Protein AF-0000000079820672 (afdb_homodimer)

Nearest PDB structures (foldseek):
  6m37-assembly1_C-2  TM=8.814E-01  e=3.561E-09  Bacillus subtilis subsp. subtilis str. 168
  6m36-assembly2_M  TM=9.111E-01  e=4.130E-08  Bacillus subtilis subsp. subtilis str. 168
  6m36-assembly1_G  TM=9.117E-01  e=4.654E-08  Bacillus subtilis subsp. subtilis str. 168
  8jzt-assembly1_B  TM=8.027E-01  e=9.536E-08  Mycobacterium tuberculosis H37Rv
  2pnr-assembly2_F  TM=5.597E-01  e=4.100E-02  Homo sapiens

pLDDT: mean 83.07, std 16.88, range [46.09, 98.62]

Secondary structure (DSSP, 8-state):
--EEEEEEEEESSHHHHHHHHHHHHHHHHHHTB-HHHHHHHHHHHHHHHHHHHTT--SS-EEEEEEEEETTEEEEEEEETT----SHHHHHT-TTSHHHHHHHHHHHH-SEEEEEE-TTS-EEEEEEEE-PBPTT-STT---/--EEEEEEEEESSHHHHHHHHHHHHHHHHHHTB-HHHHHHHHHHHHHHHHHHHTT--SS-EEEEEEEEETTEEEEEEEETT----SHHHHHT-TTSHHHHHHHHHHHH-SEEEEEE-TTS-EEEEEEEE-PBPTT-STT---

Organism: NCBI:txid1608957

Foldseek 3Di:
DDKDKDKDWDWLDPVRLVVVLVVQLVVCVQQFWDPLLNVLVSLLSSLVSVLCSVQPPDGGIKMWMWIDAQQKIKIKTKDQAAASPPLVVVLVVCPDSSVVSQVSLVVSAPDWDWDADPNRMIMIMGMHGTDGHPVGCSVPDD/DDKDKDKDKDWLDPVRLVVVLVVQLVVCVQQFWDPLLNVLVSLLSSLVSVLCSVQPPDRGIKMWMWIDAQQKIKIKIKDQAAASPCLVVVLVVCPDSSVVSQVSQVVSAPDWDWDADPNRMIMIMGMHGTDGHPVGCSVPDD

Structure (mmCIF, N/CA/C/O backbone):
data_AF-0000000079820672-model_v1
#
loop_
_entity.id
_entity.type
_entity.pdbx_description
1 polymer 'Histidine kinase/HSP90-like ATPase domain-containing protein'
#
loop_
_atom_site.group_PDB
_atom_site.id
_atom_site.type_symbol
_atom_site.label_atom_id
_atom_site.label_alt_id
_atom_site.label_comp_id
_atom_site.label_asym_id
_atom_site.label_entity_id
_atom_site.label_seq_id
_atom_site.pdbx_PDB_ins_code
_atom_site.Cartn_x
_atom_site.Cartn_y
_atom_site.Cartn_z
_atom_site.occupancy
_atom_site.B_iso_or_equiv
_atom_site.auth_seq_id
_atom_site.auth_comp_id
_atom_site.auth_asym_id
_atom_site.auth_atom_id
_atom_site.pdbx_PDB_model_num
ATOM 1 N N . MET A 1 1 ? -13.43 -11.656 0.642 1 78 1 MET A N 1
ATOM 2 C CA . MET A 1 1 ? -13.352 -10.203 0.578 1 78 1 MET A CA 1
ATOM 3 C C . MET A 1 1 ? -11.914 -9.727 0.702 1 78 1 MET A C 1
ATOM 5 O O . MET A 1 1 ? -11.086 -10.383 1.338 1 78 1 MET A O 1
ATOM 9 N N . ILE A 1 2 ? -11.562 -8.578 0.031 1 88.44 2 ILE A N 1
ATOM 10 C CA . ILE A 1 2 ? -10.188 -8.094 0.09 1 88.44 2 ILE A CA 1
ATOM 11 C C . ILE A 1 2 ? -9.938 -7.426 1.438 1 88.44 2 ILE A C 1
ATOM 13 O O . ILE A 1 2 ? -10.859 -6.902 2.062 1 88.44 2 ILE A O 1
ATOM 17 N N . ASP A 1 3 ? -8.797 -7.469 1.898 1 94.81 3 ASP A N 1
ATOM 18 C CA . ASP A 1 3 ? -8.289 -6.785 3.084 1 94.81 3 ASP A CA 1
ATOM 19 C C . ASP A 1 3 ? -6.91 -6.188 2.826 1 94.81 3 ASP A C 1
ATOM 21 O O . ASP A 1 3 ? -5.953 -6.914 2.557 1 94.81 3 ASP A O 1
ATOM 25 N N . ILE A 1 4 ? -6.848 -4.871 2.883 1 97.25 4 ILE A N 1
ATOM 26 C CA . ILE A 1 4 ? -5.617 -4.16 2.562 1 97.25 4 ILE A CA 1
ATOM 27 C C . ILE A 1 4 ? -5.188 -3.307 3.756 1 97.25 4 ILE A C 1
ATOM 29 O O . ILE A 1 4 ? -5.996 -2.564 4.316 1 97.25 4 ILE A O 1
ATOM 33 N N . ALA A 1 5 ? -4.008 -3.465 4.16 1 98.62 5 ALA A N 1
ATOM 34 C CA . ALA A 1 5 ? -3.389 -2.613 5.176 1 98.62 5 ALA A CA 1
ATOM 35 C C . ALA A 1 5 ? -2.119 -1.959 4.641 1 98.62 5 ALA A C 1
ATOM 37 O O . ALA A 1 5 ? -1.21 -2.646 4.168 1 98.62 5 ALA A O 1
ATOM 38 N N . LEU A 1 6 ? -2.068 -0.679 4.668 1 98.44 6 LEU A N 1
ATOM 39 C CA . LEU A 1 6 ? -0.89 0.105 4.316 1 98.44 6 LEU A CA 1
ATOM 40 C C . LEU A 1 6 ? -0.438 0.966 5.488 1 98.44 6 LEU A C 1
ATOM 42 O O . LEU A 1 6 ? -1.183 1.832 5.953 1 98.44 6 LEU A O 1
ATOM 46 N N . ASP A 1 7 ? 0.689 0.702 6.031 1 98.12 7 ASP A N 1
ATOM 47 C CA . ASP A 1 7 ? 1.31 1.49 7.094 1 98.12 7 ASP A CA 1
ATOM 48 C C . ASP A 1 7 ? 2.566 2.195 6.59 1 98.12 7 ASP A C 1
ATOM 50 O O . ASP A 1 7 ? 3.486 1.548 6.082 1 98.12 7 ASP A O 1
ATOM 54 N N . VAL A 1 8 ? 2.617 3.502 6.812 1 96.25 8 VAL A N 1
ATOM 55 C CA . VAL A 1 8 ? 3.736 4.273 6.281 1 96.25 8 VAL A CA 1
ATOM 56 C C . VAL A 1 8 ? 4.277 5.211 7.355 1 96.25 8 VAL A C 1
ATOM 58 O O . VAL A 1 8 ? 3.512 5.898 8.031 1 96.25 8 VAL A O 1
ATOM 61 N N . GLN A 1 9 ? 5.516 5.168 7.539 1 93.19 9 GLN A N 1
ATOM 62 C CA . GLN A 1 9 ? 6.242 6.199 8.273 1 93.19 9 GLN A CA 1
ATOM 63 C C . GLN A 1 9 ? 6.973 7.141 7.32 1 93.19 9 GLN A C 1
ATOM 65 O O . GLN A 1 9 ? 7.766 6.699 6.488 1 93.19 9 GLN A O 1
ATOM 70 N N . LEU A 1 10 ? 6.68 8.383 7.398 1 88.88 10 LEU A N 1
ATOM 71 C CA . LEU A 1 10 ? 7.18 9.344 6.43 1 88.88 10 LEU A CA 1
ATOM 72 C C . LEU A 1 10 ? 7.801 10.547 7.129 1 88.88 10 LEU A C 1
ATOM 74 O O . LEU A 1 10 ? 7.418 10.883 8.25 1 88.88 10 LEU A O 1
ATOM 78 N N . PRO A 1 11 ? 8.773 11.156 6.41 1 86.06 11 PRO A N 1
ATOM 79 C CA . PRO A 1 11 ? 9.258 12.422 6.953 1 86.06 11 PRO A CA 1
ATOM 80 C C . PRO A 1 11 ? 8.188 13.516 6.949 1 86.06 11 PRO A C 1
ATOM 82 O O . PRO A 1 11 ? 7.324 13.531 6.07 1 86.06 11 PRO A O 1
ATOM 85 N N . ARG A 1 12 ? 8.273 14.352 7.934 1 85.62 12 ARG A N 1
ATOM 86 C CA . ARG A 1 12 ? 7.34 15.469 8.031 1 85.62 12 ARG A CA 1
ATOM 87 C C . ARG A 1 12 ? 7.652 16.531 6.988 1 85.62 12 ARG A C 1
ATOM 89 O O . ARG A 1 12 ? 8.102 17.625 7.328 1 85.62 12 ARG A O 1
ATOM 96 N N . GLN A 1 13 ? 7.402 16.281 5.766 1 84.94 13 GLN A N 1
ATOM 97 C CA . GLN A 1 13 ? 7.621 17.156 4.617 1 84.94 13 GLN A CA 1
ATOM 98 C C . GLN A 1 13 ? 6.43 17.109 3.662 1 84.94 13 GLN A C 1
ATOM 100 O O . GLN A 1 13 ? 5.832 16.047 3.453 1 84.94 13 GLN A O 1
ATOM 105 N N . LEU A 1 14 ? 6.109 18.203 3.129 1 87.19 14 LEU A N 1
ATOM 106 C CA . LEU A 1 14 ? 4.992 18.312 2.201 1 87.19 14 LEU A CA 1
ATOM 107 C C . LEU A 1 14 ? 5.164 17.359 1.022 1 87.19 14 LEU A C 1
ATOM 109 O O . LEU A 1 14 ? 4.188 16.781 0.539 1 87.19 14 LEU A O 1
ATOM 113 N N . ARG A 1 15 ? 6.375 17.203 0.587 1 89.44 15 ARG A N 1
ATOM 114 C CA . ARG A 1 15 ? 6.605 16.328 -0.549 1 89.44 15 ARG A CA 1
ATOM 115 C C . ARG A 1 15 ? 6.23 14.883 -0.207 1 89.44 15 ARG A C 1
ATOM 117 O O . ARG A 1 15 ? 5.754 14.141 -1.066 1 89.44 15 ARG A O 1
ATOM 124 N N . ALA A 1 16 ? 6.527 14.453 1.019 1 91.88 16 ALA A N 1
ATOM 125 C CA . ALA A 1 16 ? 6.18 13.102 1.448 1 91.88 16 ALA A CA 1
ATOM 126 C C . ALA A 1 16 ? 4.664 12.898 1.449 1 91.88 16 ALA A C 1
ATOM 128 O O . ALA A 1 16 ? 4.176 11.828 1.088 1 91.88 16 ALA A O 1
ATOM 129 N N . VAL A 1 17 ? 3.938 13.914 1.828 1 93 17 VAL A N 1
ATOM 130 C CA . VAL A 1 17 ? 2.479 13.852 1.827 1 93 17 VAL A CA 1
ATOM 131 C C . VAL A 1 17 ? 1.97 13.695 0.396 1 93 17 VAL A C 1
ATOM 133 O O . VAL A 1 17 ? 1.027 12.945 0.143 1 93 17 VAL A O 1
ATOM 136 N N . GLY A 1 18 ? 2.574 14.438 -0.54 1 95.56 18 GLY A N 1
ATOM 137 C CA . GLY A 1 18 ? 2.227 14.289 -1.944 1 95.56 18 GLY A CA 1
ATOM 138 C C . GLY A 1 18 ? 2.391 12.867 -2.453 1 95.56 18 GLY A C 1
ATOM 139 O O . GLY A 1 18 ? 1.511 12.344 -3.139 1 95.56 18 GLY A O 1
ATOM 140 N N . HIS A 1 19 ? 3.482 12.281 -2.113 1 95.81 19 HIS A N 1
ATOM 141 C CA . HIS A 1 19 ? 3.746 10.898 -2.5 1 95.81 19 HIS A CA 1
ATOM 142 C C . HIS A 1 19 ? 2.736 9.945 -1.862 1 95.81 19 HIS A C 1
ATOM 144 O O . HIS A 1 19 ? 2.27 9.008 -2.51 1 95.81 19 HIS A O 1
ATOM 150 N N . LEU A 1 20 ? 2.396 10.18 -0.617 1 96.44 20 LEU A N 1
ATOM 151 C CA . LEU A 1 20 ? 1.419 9.352 0.08 1 96.44 20 LEU A CA 1
ATOM 152 C C . LEU A 1 20 ? 0.054 9.438 -0.595 1 96.44 20 LEU A C 1
ATOM 154 O O . LEU A 1 20 ? -0.616 8.422 -0.786 1 96.44 20 LEU A O 1
ATOM 158 N N . ARG A 1 21 ? -0.354 10.656 -0.941 1 97.56 21 ARG A N 1
ATOM 159 C CA . ARG A 1 21 ? -1.64 10.859 -1.603 1 97.56 21 ARG A CA 1
ATOM 160 C C . ARG A 1 21 ? -1.723 10.055 -2.896 1 97.56 21 ARG A C 1
ATOM 162 O O . ARG A 1 21 ? -2.736 9.406 -3.17 1 97.56 21 ARG A O 1
ATOM 169 N N . ARG A 1 22 ? -0.673 10.086 -3.688 1 98.06 22 ARG A N 1
ATOM 170 C CA . ARG A 1 22 ? -0.644 9.352 -4.949 1 98.06 22 ARG A CA 1
ATOM 171 C C . ARG A 1 22 ? -0.672 7.848 -4.707 1 98.06 22 ARG A C 1
ATOM 173 O O . ARG A 1 22 ? -1.301 7.102 -5.465 1 98.06 22 ARG A O 1
ATOM 180 N N . THR A 1 23 ? -0.029 7.43 -3.664 1 97.69 23 THR A N 1
ATOM 181 C CA . THR A 1 23 ? -0.015 6.02 -3.303 1 97.69 23 THR A CA 1
ATOM 182 C C . THR A 1 23 ? -1.411 5.547 -2.906 1 97.69 23 THR A C 1
ATOM 184 O O . THR A 1 23 ? -1.881 4.512 -3.383 1 97.69 23 THR A O 1
ATOM 187 N N . VAL A 1 24 ? -2.113 6.312 -2.068 1 98.19 24 VAL A N 1
ATOM 188 C CA . VAL A 1 24 ? -3.459 5.969 -1.621 1 98.19 24 VAL A CA 1
ATOM 189 C C . VAL A 1 24 ? -4.414 5.961 -2.812 1 98.19 24 VAL A C 1
ATOM 191 O O . VAL A 1 24 ? -5.246 5.059 -2.943 1 98.19 24 VAL A O 1
ATOM 194 N N . ARG A 1 25 ? -4.273 6.949 -3.682 1 98.56 25 ARG A N 1
ATOM 195 C CA . ARG A 1 25 ? -5.098 7 -4.887 1 98.56 25 ARG A CA 1
ATOM 196 C C . ARG A 1 25 ? -4.926 5.73 -5.715 1 98.56 25 ARG A C 1
ATOM 198 O O . ARG A 1 25 ? -5.91 5.074 -6.059 1 98.56 25 ARG A O 1
ATOM 205 N N . SER A 1 26 ? -3.693 5.449 -6.039 1 98.12 26 SER A N 1
ATOM 206 C CA . SER A 1 26 ? -3.416 4.285 -6.875 1 98.12 26 SER A CA 1
ATOM 207 C C . SER A 1 26 ? -3.943 3.006 -6.23 1 98.12 26 SER A C 1
ATOM 209 O O . SER A 1 26 ? -4.555 2.174 -6.906 1 98.12 26 SER A O 1
ATOM 211 N N . LEU A 1 27 ? -3.686 2.832 -4.969 1 97.69 27 LEU A N 1
ATOM 212 C CA . LEU A 1 27 ? -4.148 1.66 -4.23 1 97.69 27 LEU A CA 1
ATOM 213 C C . LEU A 1 27 ? -5.66 1.515 -4.332 1 97.69 27 LEU A C 1
ATOM 215 O O . LEU A 1 27 ? -6.164 0.448 -4.695 1 97.69 27 LEU A O 1
ATOM 219 N N . CYS A 1 28 ? -6.379 2.578 -4.059 1 98.12 28 CYS A N 1
ATOM 220 C CA . CYS A 1 28 ? -7.836 2.549 -4.082 1 98.12 28 CYS A CA 1
ATOM 221 C C . CYS A 1 28 ? -8.352 2.258 -5.488 1 98.12 28 CYS A C 1
ATOM 223 O O . CYS A 1 28 ? -9.281 1.461 -5.66 1 98.12 28 CYS A O 1
ATOM 225 N N . VAL A 1 29 ? -7.758 2.902 -6.457 1 97.88 29 VAL A N 1
ATOM 226 C CA . VAL A 1 29 ? -8.164 2.697 -7.844 1 97.88 29 VAL A CA 1
ATOM 227 C C . VAL A 1 29 ? -7.973 1.231 -8.227 1 97.88 29 VAL A C 1
ATOM 229 O O . VAL A 1 29 ? -8.867 0.613 -8.805 1 97.88 29 VAL A O 1
ATOM 232 N N . GLU A 1 30 ? -6.836 0.675 -7.914 1 96.62 30 GLU A N 1
ATOM 233 C CA . GLU A 1 30 ? -6.523 -0.702 -8.281 1 96.62 30 GLU A CA 1
ATOM 234 C C . GLU A 1 30 ? -7.48 -1.685 -7.617 1 96.62 30 GLU A C 1
ATOM 236 O O . GLU A 1 30 ? -7.781 -2.74 -8.172 1 96.62 30 GLU A O 1
ATOM 241 N N . MET A 1 31 ? -8.023 -1.348 -6.453 1 96.06 31 MET A N 1
ATOM 242 C CA . MET A 1 31 ? -8.93 -2.246 -5.746 1 96.06 31 MET A CA 1
ATOM 243 C C . MET A 1 31 ? -10.359 -2.068 -6.242 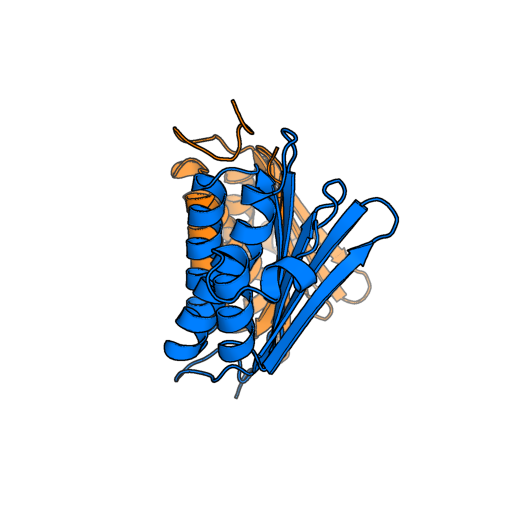1 96.06 31 MET A C 1
ATOM 245 O O . MET A 1 31 ? -11.258 -2.828 -5.859 1 96.06 31 MET A O 1
ATOM 249 N N . GLY A 1 32 ? -10.547 -0.995 -7.02 1 96.19 32 GLY A N 1
ATOM 250 C CA . GLY A 1 32 ? -11.844 -0.793 -7.633 1 96.19 32 GLY A CA 1
ATOM 251 C C . GLY A 1 32 ? -12.766 0.088 -6.809 1 96.19 32 GLY A C 1
ATOM 252 O O . GLY A 1 32 ? -13.984 -0.097 -6.816 1 96.19 32 GLY A O 1
ATOM 253 N N . VAL A 1 33 ? -12.289 0.958 -5.996 1 97.69 33 VAL A N 1
ATOM 254 C CA . VAL A 1 33 ? -13.078 1.953 -5.277 1 97.69 33 VAL A CA 1
ATOM 255 C C . VAL A 1 33 ? -13.625 2.986 -6.258 1 97.69 33 VAL A C 1
ATOM 257 O O . VAL A 1 33 ? -12.914 3.414 -7.176 1 97.69 33 VAL A O 1
ATOM 260 N N . ALA A 1 34 ? -14.82 3.438 -6.09 1 98.06 34 ALA A N 1
ATOM 261 C CA . ALA A 1 34 ? -15.453 4.406 -6.98 1 98.06 34 ALA A CA 1
ATOM 262 C C . ALA A 1 34 ? -14.711 5.734 -6.973 1 98.06 34 ALA A C 1
ATOM 264 O O . ALA A 1 34 ? -14.227 6.176 -5.926 1 98.06 34 ALA A O 1
ATOM 265 N N . PRO A 1 35 ? -14.648 6.438 -8.086 1 98 35 PRO A N 1
ATOM 266 C CA . PRO A 1 35 ? -13.82 7.637 -8.25 1 98 35 PRO A CA 1
ATOM 267 C C . PRO A 1 35 ? -14.125 8.711 -7.207 1 98 35 PRO A C 1
ATOM 269 O O . PRO A 1 35 ? -13.211 9.32 -6.656 1 98 35 PRO A O 1
ATOM 272 N N . ASP A 1 36 ? -15.398 8.906 -6.906 1 97.81 36 ASP A N 1
ATOM 273 C CA . ASP A 1 36 ? -15.766 9.922 -5.926 1 97.81 36 ASP A CA 1
ATOM 274 C C . ASP A 1 36 ? -15.211 9.594 -4.547 1 97.81 36 ASP A C 1
ATOM 276 O O . ASP A 1 36 ? -14.773 10.484 -3.816 1 97.81 36 ASP A O 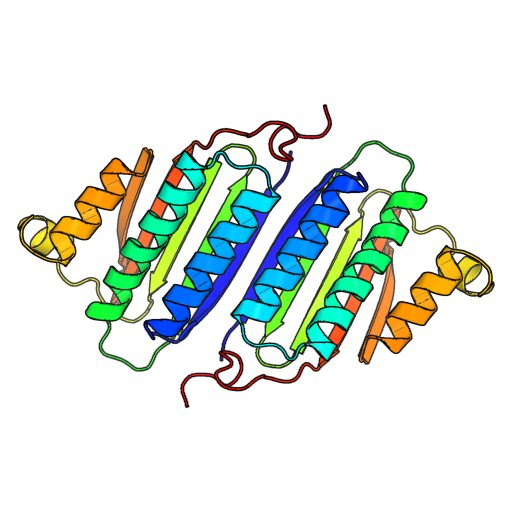1
ATOM 280 N N . ASP A 1 37 ? -15.258 8.336 -4.25 1 98.31 37 ASP A N 1
ATOM 281 C CA . ASP A 1 37 ? -14.734 7.898 -2.961 1 98.31 37 ASP A CA 1
ATOM 282 C C . ASP A 1 37 ? -13.211 7.988 -2.928 1 98.31 37 ASP A C 1
ATOM 284 O O . ASP A 1 37 ? -12.625 8.32 -1.896 1 98.31 37 ASP A O 1
ATOM 288 N N . VAL A 1 38 ? -12.578 7.711 -4.062 1 98.38 38 VAL A N 1
ATOM 289 C CA . VAL A 1 38 ? -11.125 7.859 -4.152 1 98.38 38 VAL A CA 1
ATOM 290 C C . VAL A 1 38 ? -10.742 9.305 -3.867 1 98.38 38 VAL A C 1
ATOM 292 O O . VAL A 1 38 ? -9.859 9.57 -3.043 1 98.38 38 VAL A O 1
ATOM 295 N N . ASP A 1 39 ? -11.406 10.195 -4.484 1 98.12 39 ASP A N 1
ATOM 296 C CA . ASP A 1 39 ? -11.117 11.609 -4.305 1 98.12 39 ASP A CA 1
ATOM 297 C C . ASP A 1 39 ? -11.305 12.031 -2.848 1 98.12 39 ASP A C 1
ATOM 299 O O . ASP A 1 39 ? -10.477 12.766 -2.299 1 98.12 39 ASP A O 1
ATOM 303 N N . ALA A 1 40 ? -12.375 11.539 -2.273 1 97.75 40 ALA A N 1
ATOM 304 C CA . ALA A 1 40 ? -12.664 11.867 -0.881 1 97.75 40 ALA A CA 1
ATOM 305 C C . ALA A 1 40 ? -11.578 11.336 0.049 1 97.75 40 ALA A C 1
ATOM 307 O O . ALA A 1 40 ? -11.125 12.039 0.954 1 97.75 40 ALA A O 1
ATOM 308 N N . LEU A 1 41 ? -11.164 10.141 -0.169 1 97.81 41 LEU A N 1
ATOM 309 C CA . LEU A 1 41 ? -10.148 9.516 0.675 1 97.81 41 LEU A CA 1
ATOM 310 C C . LEU A 1 41 ? -8.812 10.227 0.54 1 97.81 41 LEU A C 1
ATOM 312 O O . LEU A 1 41 ? -8.117 10.438 1.534 1 97.81 41 LEU A O 1
ATOM 316 N N . VAL A 1 42 ? -8.445 10.531 -0.676 1 98 42 VAL A N 1
ATOM 317 C CA . VAL A 1 42 ? -7.18 11.219 -0.932 1 98 42 VAL A CA 1
ATOM 318 C C . VAL A 1 42 ? -7.191 12.586 -0.263 1 98 42 VAL A C 1
ATOM 320 O O . VAL A 1 42 ? -6.219 12.977 0.387 1 98 42 VAL A O 1
ATOM 323 N N . LEU A 1 43 ? -8.281 13.328 -0.397 1 96.44 43 LEU A N 1
ATOM 324 C CA . LEU A 1 43 ? -8.391 14.641 0.234 1 96.44 43 LEU A CA 1
ATOM 325 C C . LEU A 1 43 ? -8.352 14.516 1.754 1 96.44 43 LEU A C 1
ATOM 327 O O . LEU A 1 43 ? -7.68 15.297 2.426 1 96.44 43 LEU A O 1
ATOM 331 N N . ALA A 1 44 ? -9.102 13.57 2.289 1 95 44 ALA A N 1
ATOM 332 C CA . ALA A 1 44 ? -9.102 13.344 3.732 1 95 44 ALA A CA 1
ATOM 333 C C . ALA A 1 44 ? -7.688 13.047 4.238 1 95 44 ALA A C 1
ATOM 335 O O . ALA A 1 44 ? -7.285 13.547 5.289 1 95 44 ALA A O 1
ATOM 336 N N . THR A 1 45 ? -6.961 12.25 3.494 1 94.56 45 THR A N 1
ATOM 337 C CA . THR A 1 45 ? -5.578 11.938 3.84 1 94.56 45 THR A CA 1
ATOM 338 C C . THR A 1 45 ? -4.73 13.203 3.879 1 94.56 45 THR A C 1
ATOM 340 O O . THR A 1 45 ? -3.98 13.43 4.832 1 94.56 45 THR A O 1
ATOM 343 N N . SER A 1 46 ? -4.875 13.977 2.902 1 93.44 46 SER A N 1
ATOM 344 C CA . SER A 1 46 ? -4.125 15.227 2.807 1 93.44 46 SER A CA 1
ATOM 345 C C . SER A 1 46 ? -4.426 16.141 3.988 1 93.44 46 SER A C 1
ATOM 347 O O . SER A 1 46 ? -3.512 16.703 4.594 1 93.44 46 SER A O 1
ATOM 349 N N . GLU A 1 47 ? -5.641 16.312 4.254 1 89.75 47 GLU A N 1
ATOM 350 C CA . GLU A 1 47 ? -6.062 17.203 5.332 1 89.75 47 GLU A CA 1
ATOM 351 C C . GLU A 1 47 ? -5.551 16.703 6.684 1 89.75 47 GLU A C 1
ATOM 353 O O . GLU A 1 47 ? -5.094 17.5 7.508 1 89.75 47 GLU A O 1
ATOM 358 N N . ALA A 1 48 ? -5.656 15.43 6.914 1 88.56 48 ALA A N 1
ATOM 359 C CA . ALA A 1 48 ? -5.188 14.844 8.164 1 88.56 48 ALA A CA 1
ATOM 360 C C . ALA A 1 48 ? -3.684 15.039 8.336 1 88.56 48 ALA A C 1
ATOM 362 O O . ALA A 1 48 ? -3.215 15.383 9.43 1 88.56 48 ALA A O 1
ATOM 363 N N . CYS A 1 49 ? -2.932 14.797 7.23 1 88.44 49 CYS A N 1
ATOM 364 C CA . CYS A 1 49 ? -1.483 14.969 7.273 1 88.44 49 CYS A CA 1
ATOM 365 C C . CYS A 1 49 ? -1.109 16.422 7.496 1 88.44 49 CYS A C 1
ATOM 367 O O . CYS A 1 49 ? -0.19 16.734 8.258 1 88.44 49 CYS A O 1
ATOM 369 N N . ASN A 1 50 ? -1.74 17.312 6.801 1 83.31 50 ASN A N 1
ATOM 370 C CA . ASN A 1 50 ? -1.457 18.734 6.938 1 83.31 50 ASN A CA 1
ATOM 371 C C . ASN A 1 50 ? -1.641 19.203 8.375 1 83.31 50 ASN A C 1
ATOM 373 O O . ASN A 1 50 ? -0.895 20.062 8.859 1 83.31 50 ASN A O 1
ATOM 377 N N . ASN A 1 51 ? -2.605 18.734 8.984 1 76.12 51 ASN A N 1
ATOM 378 C CA . ASN A 1 51 ? -2.848 19.094 10.375 1 76.12 51 ASN A CA 1
ATOM 379 C C . ASN A 1 51 ? -1.664 18.719 11.266 1 76.12 51 ASN A C 1
ATOM 381 O O . ASN A 1 51 ? -1.382 19.406 12.25 1 76.12 51 ASN A O 1
ATOM 385 N N . ILE A 1 52 ? -1.052 17.719 10.961 1 74.06 52 ILE A N 1
ATOM 386 C CA . ILE A 1 52 ? 0.067 17.234 11.766 1 74.06 52 ILE A CA 1
ATOM 387 C C . ILE A 1 52 ? 1.338 17.984 11.391 1 74.06 52 ILE A C 1
ATOM 389 O O . ILE A 1 52 ? 2.172 18.281 12.25 1 74.06 52 ILE A O 1
ATOM 393 N N . ILE A 1 53 ? 1.514 18.234 10.086 1 75 53 ILE A N 1
ATOM 394 C CA . ILE A 1 53 ? 2.734 18.875 9.602 1 75 53 ILE A CA 1
ATOM 395 C C . ILE A 1 53 ? 2.783 20.328 10.062 1 75 53 ILE A C 1
ATOM 397 O O . ILE A 1 53 ? 3.848 20.828 10.422 1 75 53 ILE A O 1
ATOM 401 N N . LEU A 1 54 ? 1.762 21.156 9.922 1 68.69 54 LEU A N 1
ATOM 402 C CA . LEU A 1 54 ? 1.736 22.578 10.258 1 68.69 54 LEU A CA 1
ATOM 403 C C . LEU A 1 54 ? 1.951 22.781 11.758 1 68.69 54 LEU A C 1
ATOM 405 O O . LEU A 1 54 ? 2.424 23.844 12.18 1 68.69 54 LEU A O 1
ATOM 409 N N . HIS A 1 55 ? 1.665 21.938 12.469 1 61.28 55 HIS A N 1
ATOM 410 C CA . HIS A 1 55 ? 1.7 22.172 13.906 1 61.28 55 HIS A CA 1
ATOM 411 C C . HIS A 1 55 ? 2.887 21.469 14.555 1 61.28 55 HIS A C 1
ATOM 413 O O . HIS A 1 55 ? 3.135 21.625 15.75 1 61.28 55 HIS A O 1
ATOM 419 N N . ALA A 1 56 ? 3.414 20.609 13.727 1 54.59 56 ALA A N 1
ATOM 420 C CA . ALA A 1 56 ? 4.422 19.797 14.398 1 54.59 56 ALA A CA 1
ATOM 421 C C . ALA A 1 56 ? 5.801 20.438 14.305 1 54.59 56 ALA A C 1
ATOM 423 O O . ALA A 1 56 ? 6.156 21.016 13.273 1 54.59 56 ALA A O 1
ATOM 424 N N . ASP A 1 57 ? 6.27 21.172 15.242 1 51.91 57 ASP A N 1
ATOM 425 C CA . ASP A 1 57 ? 7.574 21.828 15.336 1 51.91 57 ASP A CA 1
ATOM 426 C C . ASP A 1 57 ? 8.688 20.875 14.898 1 51.91 57 ASP A C 1
ATOM 428 O O . ASP A 1 57 ? 9.742 21.312 14.438 1 51.91 57 ASP A O 1
ATOM 432 N N . LEU A 1 58 ? 8.953 19.797 15.586 1 49.53 58 LEU A N 1
ATOM 433 C CA . LEU A 1 58 ? 10.219 19.062 15.641 1 49.53 58 LEU A CA 1
ATOM 434 C C . LEU A 1 58 ? 10.305 18.062 14.492 1 49.53 58 LEU A C 1
ATOM 436 O O . LEU A 1 58 ? 9.281 17.641 13.953 1 49.53 58 LEU A O 1
ATOM 440 N N . ASP A 1 59 ? 11.484 17.891 13.844 1 53.84 59 ASP A N 1
ATOM 441 C CA . ASP A 1 59 ? 12.211 17.172 12.797 1 53.84 59 ASP A CA 1
ATOM 442 C C . ASP A 1 59 ? 11.672 15.758 12.625 1 53.84 59 ASP A C 1
ATOM 444 O O . ASP A 1 59 ? 12.227 14.961 11.867 1 53.84 59 ASP A O 1
ATOM 448 N N . ASP A 1 60 ? 10.547 15.141 13.07 1 75.19 60 ASP A N 1
ATOM 449 C CA . ASP A 1 60 ? 10.523 13.688 13.18 1 75.19 60 ASP A CA 1
ATOM 450 C C . ASP A 1 60 ? 9.523 13.07 12.203 1 75.19 60 ASP A C 1
ATOM 452 O O . ASP A 1 60 ? 8.945 13.773 11.375 1 75.19 60 ASP A O 1
ATOM 456 N N . THR A 1 61 ? 9.367 11.875 11.914 1 83.44 61 THR A N 1
ATOM 457 C CA . THR A 1 61 ? 8.492 11.055 11.086 1 83.44 61 THR A CA 1
ATOM 458 C C . THR A 1 61 ? 7.09 10.977 11.68 1 83.44 61 THR A C 1
ATOM 460 O O . THR A 1 61 ? 6.883 11.336 12.844 1 83.44 61 THR A O 1
ATOM 463 N N . PHE A 1 62 ? 6.18 10.906 10.922 1 86.88 62 PHE A N 1
ATOM 464 C CA . PHE A 1 62 ? 4.832 10.562 11.352 1 86.88 62 PHE A CA 1
ATOM 465 C C . PHE A 1 62 ? 4.34 9.305 10.641 1 86.88 62 PHE A C 1
ATOM 467 O O . PHE A 1 62 ? 4.965 8.844 9.688 1 86.88 62 PHE A O 1
ATOM 474 N N . GLU A 1 63 ? 3.273 8.789 11.219 1 93.06 63 GLU A N 1
ATOM 475 C CA . GLU A 1 63 ? 2.783 7.512 10.695 1 93.06 63 GLU A CA 1
ATOM 476 C C . GLU A 1 63 ? 1.376 7.656 10.125 1 93.06 63 GLU A C 1
ATOM 478 O O . GLU A 1 63 ? 0.528 8.336 10.711 1 93.06 63 GLU A O 1
ATOM 483 N N . VAL A 1 64 ? 1.143 7.059 9.008 1 95.19 64 VAL A N 1
ATOM 484 C CA . VAL A 1 64 ? -0.184 6.961 8.406 1 95.19 64 VAL A CA 1
ATOM 485 C C . VAL A 1 64 ? -0.557 5.492 8.227 1 95.19 64 VAL A C 1
ATOM 487 O O . VAL A 1 64 ? 0.237 4.703 7.703 1 95.19 64 VAL A O 1
ATOM 490 N N . ARG A 1 65 ? -1.725 5.133 8.672 1 97.88 65 ARG A N 1
ATOM 491 C CA . ARG A 1 65 ? -2.283 3.799 8.492 1 97.88 65 ARG A CA 1
ATOM 492 C C . ARG A 1 65 ? -3.549 3.848 7.641 1 97.88 65 ARG A C 1
ATOM 494 O O . ARG A 1 65 ? -4.473 4.609 7.934 1 97.88 65 ARG A O 1
ATOM 501 N N . PHE A 1 66 ? -3.512 3.115 6.617 1 98.31 66 PHE A N 1
ATOM 502 C CA . PHE A 1 66 ? -4.668 2.994 5.742 1 98.31 66 PHE A CA 1
ATOM 503 C C . PHE A 1 66 ? -5.172 1.556 5.707 1 98.31 66 PHE A C 1
ATOM 505 O O . PHE A 1 66 ? -4.387 0.62 5.543 1 98.31 66 PHE A O 1
ATOM 512 N N . ARG A 1 67 ? -6.473 1.339 5.957 1 98.31 67 ARG A N 1
ATOM 513 C CA . ARG A 1 67 ? -7.125 0.036 5.883 1 98.31 67 ARG A CA 1
ATOM 514 C C . ARG A 1 67 ? -8.289 0.063 4.898 1 98.31 67 ARG A C 1
ATOM 516 O O . ARG A 1 67 ? -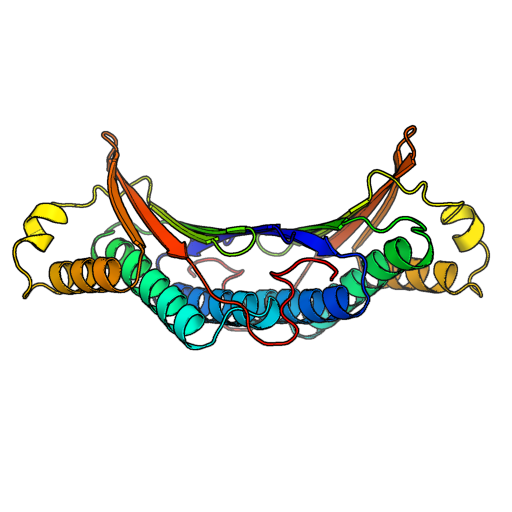9.078 1.01 4.891 1 98.31 67 ARG A O 1
ATOM 523 N N . LEU A 1 68 ? -8.367 -0.893 4.07 1 97.5 68 LEU A N 1
ATOM 524 C CA . LEU A 1 68 ? -9.516 -1.131 3.193 1 97.5 68 LEU A CA 1
ATOM 525 C C . LEU A 1 68 ? -10.023 -2.559 3.346 1 97.5 68 LEU A C 1
ATOM 527 O O . LEU A 1 68 ? -9.367 -3.508 2.914 1 97.5 68 LEU A O 1
ATOM 531 N N . ARG A 1 69 ? -11.102 -2.701 3.979 1 94.69 69 ARG A N 1
ATOM 532 C CA . ARG A 1 69 ? -11.742 -3.99 4.215 1 94.69 69 ARG A CA 1
ATOM 533 C C . ARG A 1 69 ? -13.141 -4.023 3.602 1 94.69 69 ARG A C 1
ATOM 535 O O . ARG A 1 69 ? -14.078 -3.426 4.137 1 94.69 69 ARG A O 1
ATOM 542 N N . GLY A 1 70 ? -13.195 -4.766 2.537 1 91.12 70 GLY A N 1
ATOM 543 C CA . GLY A 1 70 ? -14.453 -4.68 1.807 1 91.12 70 GLY A CA 1
ATOM 544 C C . GLY A 1 70 ? -14.805 -3.266 1.39 1 91.12 70 GLY A C 1
ATOM 545 O O . GLY A 1 70 ? -14.031 -2.604 0.7 1 91.12 70 GLY A O 1
ATOM 546 N N . HIS A 1 71 ? -15.945 -2.789 1.947 1 94.81 71 HIS A N 1
ATOM 547 C CA . HIS A 1 71 ? -16.438 -1.488 1.505 1 94.81 71 HIS A CA 1
ATOM 548 C C . HIS A 1 71 ? -16.203 -0.421 2.568 1 94.81 71 HIS A C 1
ATOM 550 O O . HIS A 1 71 ? -16.953 0.554 2.652 1 94.81 71 HIS A O 1
ATOM 556 N N . THR A 1 72 ? -15.281 -0.66 3.4 1 97.12 72 THR A N 1
ATOM 557 C CA . THR A 1 72 ? -14.945 0.307 4.441 1 97.12 72 THR A CA 1
ATOM 558 C C . THR A 1 72 ? -13.477 0.699 4.359 1 97.12 72 THR A C 1
ATOM 560 O O . THR A 1 72 ? -12.594 -0.165 4.367 1 97.12 72 THR A O 1
ATOM 563 N N . ALA A 1 73 ? -13.234 1.975 4.273 1 98.12 73 ALA A N 1
ATOM 564 C CA . ALA A 1 73 ? -11.875 2.514 4.312 1 98.12 73 ALA A CA 1
ATOM 565 C C . ALA A 1 73 ? -11.625 3.275 5.613 1 98.12 73 ALA A C 1
ATOM 567 O O . ALA A 1 73 ? -12.484 4.031 6.07 1 98.12 73 ALA A O 1
ATOM 568 N N . ARG A 1 74 ? -10.492 3.057 6.191 1 98.19 74 ARG A N 1
ATOM 569 C CA . ARG A 1 74 ? -10.07 3.748 7.406 1 98.19 74 ARG A CA 1
ATOM 570 C C . ARG A 1 74 ? -8.703 4.395 7.227 1 98.19 74 ARG A C 1
ATOM 572 O O . ARG A 1 74 ? -7.793 3.781 6.66 1 98.19 74 ARG A O 1
ATOM 579 N N . ILE A 1 75 ? -8.555 5.605 7.676 1 97.44 75 ILE A N 1
ATOM 580 C CA . ILE A 1 75 ? -7.285 6.332 7.656 1 97.44 75 ILE A CA 1
ATOM 581 C C . ILE A 1 75 ? -6.938 6.793 9.07 1 97.44 75 ILE A C 1
ATOM 583 O O . ILE A 1 75 ? -7.77 7.391 9.758 1 97.44 75 ILE A O 1
ATOM 587 N N . GLU A 1 76 ? -5.789 6.492 9.5 1 95.69 76 GLU A N 1
ATOM 588 C CA . GLU A 1 76 ? -5.258 6.969 10.773 1 95.69 76 GLU A CA 1
ATOM 589 C C . GLU A 1 76 ? -3.936 7.707 10.578 1 95.69 76 GLU A C 1
ATOM 591 O O . GLU A 1 76 ? -3.047 7.219 9.875 1 95.69 76 GLU A O 1
ATOM 596 N N . VAL A 1 77 ? -3.816 8.805 11.117 1 92 77 VAL A N 1
ATOM 597 C CA . VAL A 1 77 ? -2.574 9.562 11.141 1 92 77 VAL A CA 1
ATOM 598 C C . VAL A 1 77 ? -2.119 9.773 12.578 1 92 77 VAL A C 1
ATOM 600 O O . VAL A 1 77 ? -2.859 10.328 13.398 1 92 77 VAL A O 1
ATOM 603 N N . VAL A 1 78 ? -0.907 9.289 12.82 1 87.62 78 VAL A N 1
ATOM 604 C CA . VAL A 1 78 ? -0.396 9.273 14.188 1 87.62 78 VAL A CA 1
ATOM 605 C C . VAL A 1 78 ? 0.869 10.125 14.281 1 87.62 78 VAL A C 1
ATOM 607 O O . VAL A 1 78 ? 1.785 9.969 13.469 1 87.62 78 VAL A O 1
ATOM 610 N N . ASN A 1 79 ? 0.882 10.984 15.258 1 80.12 79 ASN A N 1
ATOM 611 C CA . ASN A 1 79 ? 2.084 11.742 15.602 1 80.12 79 ASN A CA 1
ATOM 612 C C . ASN A 1 79 ? 2.379 11.672 17.094 1 80.12 79 ASN A C 1
ATOM 614 O O . ASN A 1 79 ? 1.635 12.227 17.906 1 80.12 79 ASN A O 1
ATOM 618 N N . GLU A 1 80 ? 3.389 10.977 17.547 1 71.06 80 GLU A N 1
ATOM 619 C CA . GLU A 1 80 ? 3.654 10.703 18.953 1 71.06 80 GLU A CA 1
ATOM 620 C C . GLU A 1 80 ? 4.176 11.938 19.672 1 71.06 80 GLU A C 1
ATOM 622 O O . GLU A 1 80 ? 4.062 12.047 20.906 1 71.06 80 GLU A O 1
ATOM 627 N N . ASN A 1 81 ? 4.75 12.867 19.078 1 63.5 81 ASN A N 1
ATOM 628 C CA . ASN A 1 81 ? 5.469 13.867 19.859 1 63.5 81 ASN A CA 1
ATOM 629 C C . ASN A 1 81 ? 4.887 15.266 19.656 1 63.5 81 ASN A C 1
ATOM 631 O O . ASN A 1 81 ? 5.523 16.266 19.984 1 63.5 81 ASN A O 1
ATOM 635 N N . THR A 1 82 ? 3.883 15.383 19.078 1 59.47 82 THR A N 1
ATOM 636 C CA . THR A 1 82 ? 3.352 16.734 18.922 1 59.47 82 THR A CA 1
ATOM 637 C C . THR A 1 82 ? 1.905 16.797 19.406 1 59.47 82 THR A C 1
ATOM 639 O O . THR A 1 82 ? 1.036 16.094 18.875 1 59.47 82 THR A O 1
ATOM 642 N N . PRO A 1 83 ? 1.787 17.469 20.672 1 52.62 83 PRO A N 1
ATOM 643 C CA . PRO A 1 83 ? 0.406 17.672 21.109 1 52.62 83 PRO A CA 1
ATOM 644 C C . PRO A 1 83 ? -0.436 18.438 20.094 1 52.62 83 PRO A C 1
ATOM 646 O O . PRO A 1 83 ? 0.091 19.281 19.375 1 52.62 83 PRO A O 1
ATOM 649 N N . PHE A 1 84 ? -1.507 17.828 19.578 1 50.84 84 PHE A N 1
ATOM 650 C CA . PHE A 1 84 ? -2.434 18.672 18.828 1 50.84 84 PHE A CA 1
ATOM 651 C C . PHE A 1 84 ? -2.715 19.969 19.578 1 50.84 84 PHE A C 1
ATOM 653 O O . PHE A 1 84 ? -3.168 19.938 20.719 1 50.84 84 PHE A O 1
ATOM 660 N N . LEU A 1 85 ? -1.998 20.875 19.562 1 47.47 85 LEU A N 1
ATOM 661 C CA . LEU A 1 85 ? -2.688 22.031 20.125 1 47.47 85 LEU A CA 1
ATOM 662 C C . LEU A 1 85 ? -4.18 21.969 19.828 1 47.47 85 LEU A C 1
ATOM 664 O O . LEU A 1 85 ? -4.609 21.266 18.906 1 47.47 85 LEU A O 1
ATOM 668 N N . ASP A 1 86 ? -5.035 22.875 20.391 1 46.5 86 ASP A N 1
ATOM 669 C CA . ASP A 1 86 ? -6.484 23.016 20.469 1 46.5 86 ASP A CA 1
ATOM 670 C C . ASP A 1 86 ? -7.133 22.844 19.094 1 46.5 86 ASP A C 1
ATOM 672 O O . ASP A 1 86 ? -7.348 23.828 18.375 1 46.5 86 ASP A O 1
ATOM 676 N N . LEU A 1 87 ? -6.77 21.797 18.438 1 48.16 87 LEU A N 1
ATOM 677 C CA . LEU A 1 87 ? -7.5 21.641 17.188 1 48.16 87 LEU A CA 1
ATOM 678 C C . LEU A 1 87 ? -8.984 21.938 17.375 1 48.16 87 LEU A C 1
ATOM 680 O O . LEU A 1 87 ? -9.625 22.5 16.5 1 48.16 87 LEU A O 1
ATOM 684 N N . GLU A 1 88 ? -9.477 21.266 18.406 1 47.84 88 GLU A N 1
ATOM 685 C CA . GLU A 1 88 ? -10.844 21.656 18.75 1 47.84 88 GLU A CA 1
ATOM 686 C C . GLU A 1 88 ? -10.953 23.156 18.922 1 47.84 88 GLU A C 1
ATOM 688 O O . GLU A 1 88 ? -11.969 23.766 18.547 1 47.84 88 GLU A O 1
ATOM 693 N N . GLN A 1 89 ? -10.07 23.594 19.656 1 46.09 89 GLN A N 1
ATOM 694 C CA . GLN A 1 89 ? -10.188 25.047 19.859 1 46.09 89 GLN A CA 1
ATOM 695 C C . GLN A 1 89 ? -9.961 25.797 18.547 1 46.09 89 GLN A C 1
ATOM 697 O O . GLN A 1 89 ? -10.594 26.828 18.297 1 46.09 89 GLN A O 1
ATOM 702 N N . GLN A 1 90 ? -9.008 25.281 17.828 1 48.62 90 GLN A N 1
ATOM 703 C CA . GLN A 1 90 ? -8.836 25.984 16.562 1 48.62 90 GLN A CA 1
ATOM 704 C C . GLN A 1 90 ? -9.961 25.641 15.586 1 48.62 90 GLN A C 1
ATOM 706 O O . GLN A 1 90 ? -10.219 26.375 14.641 1 48.62 90 GLN A O 1
ATOM 711 N N . ALA A 1 91 ? -10.508 24.422 15.773 1 51.47 91 ALA A N 1
ATOM 712 C CA . ALA A 1 91 ? -11.695 24.031 15.023 1 51.47 91 ALA A CA 1
ATOM 713 C C . ALA A 1 91 ? -12.836 25.016 15.234 1 51.47 91 ALA A C 1
ATOM 715 O O . ALA A 1 91 ? -13.789 25.047 14.445 1 51.47 91 ALA A O 1
ATOM 716 N N . THR A 1 92 ? -12.734 25.625 16.344 1 47.91 92 THR A N 1
ATOM 717 C CA . THR A 1 92 ? -13.836 26.516 16.656 1 47.91 92 THR A CA 1
ATOM 718 C C . THR A 1 92 ? -13.789 27.766 15.766 1 47.91 92 THR A C 1
ATOM 720 O O . THR A 1 92 ? -14.781 28.484 15.641 1 47.91 92 THR A O 1
ATOM 723 N N . ASP A 1 93 ? -12.531 28 15.188 1 48.75 93 ASP A N 1
ATOM 724 C CA . ASP A 1 93 ? -12.602 29.109 14.242 1 48.75 93 ASP A CA 1
ATOM 725 C C . ASP A 1 93 ? -12.555 28.609 12.805 1 48.75 93 ASP A C 1
ATOM 727 O O . ASP A 1 93 ? -11.484 28.312 12.273 1 48.75 93 ASP A O 1
ATOM 731 N N . PRO A 1 94 ? -13.727 28.312 12.258 1 53.19 94 PRO A N 1
ATOM 732 C CA . PRO A 1 94 ? -13.836 27.781 10.898 1 53.19 94 PRO A CA 1
ATOM 733 C C . PRO A 1 94 ? -12.961 28.516 9.898 1 53.19 94 PRO A C 1
ATOM 735 O O . PRO A 1 94 ? -12.727 28.031 8.789 1 53.19 94 PRO A O 1
ATOM 738 N N . LEU A 1 95 ? -12.539 29.688 10.273 1 50.09 95 LEU A N 1
ATOM 739 C CA . LEU A 1 95 ? -11.766 30.531 9.367 1 50.09 95 LEU A CA 1
ATOM 740 C C . LEU A 1 95 ? -10.273 30.203 9.461 1 50.09 95 LEU A C 1
ATOM 742 O O . LEU A 1 95 ? -9.484 30.656 8.633 1 50.09 95 LEU A O 1
ATOM 746 N N . SER A 1 96 ? -10.016 29.359 10.445 1 55.78 96 SER A N 1
ATOM 747 C CA . SER A 1 96 ? -8.609 29 10.555 1 55.78 96 SER A CA 1
ATOM 748 C C . SER A 1 96 ? -8.273 27.812 9.672 1 55.78 96 SER A C 1
ATOM 750 O O . SER A 1 96 ? -9.148 27 9.336 1 55.78 96 SER A O 1
ATOM 752 N N . GLU A 1 97 ? -7.109 27.812 9.055 1 55.19 97 GLU A N 1
ATOM 753 C CA . GLU A 1 97 ? -6.652 26.719 8.195 1 55.19 97 GLU A CA 1
ATOM 754 C C . GLU A 1 97 ? -6.949 25.375 8.828 1 55.19 97 GLU A C 1
ATOM 756 O O . GLU A 1 97 ? -7.359 24.438 8.141 1 55.19 97 GLU A O 1
ATOM 761 N N . SER A 1 98 ? -6.82 25.344 10.148 1 57.97 98 SER A N 1
ATOM 762 C CA . SER A 1 98 ? -7.047 24.094 10.867 1 57.97 98 SER A CA 1
ATOM 763 C C . SER A 1 98 ? -8.531 23.766 10.961 1 57.97 98 SER A C 1
ATOM 765 O O . SER A 1 98 ? -8.93 22.609 10.852 1 57.97 98 SER A O 1
ATOM 767 N N . GLY A 1 99 ? -9.289 24.906 11.133 1 61.12 99 GLY A N 1
ATOM 768 C CA . GLY A 1 99 ? -10.734 24.719 11.234 1 61.12 99 GLY A CA 1
ATOM 769 C C . GLY A 1 99 ? -11.359 24.234 9.938 1 61.12 99 GLY A C 1
ATOM 770 O O . GLY A 1 99 ? -12.242 23.375 9.953 1 61.12 99 GLY A O 1
ATOM 771 N N . ARG A 1 100 ? -10.867 24.734 8.906 1 71.12 100 ARG A N 1
ATOM 772 C CA . ARG A 1 100 ? -11.383 24.359 7.59 1 71.12 100 ARG A CA 1
ATOM 773 C C . ARG A 1 100 ? -11.078 22.906 7.273 1 71.12 100 ARG A C 1
ATOM 775 O O . ARG A 1 100 ? -11.953 22.172 6.789 1 71.12 100 ARG A O 1
ATOM 782 N N . GLY A 1 101 ? -9.922 22.484 7.672 1 77.06 101 GLY A N 1
ATOM 783 C CA . GLY A 1 101 ? -9.531 21.109 7.383 1 77.06 101 GLY A CA 1
ATOM 784 C C . GLY A 1 101 ? -10.367 20.078 8.117 1 77.06 101 GLY A C 1
ATOM 785 O O . GLY A 1 101 ? -10.766 19.078 7.535 1 77.06 101 GLY A O 1
ATOM 786 N N . LEU A 1 102 ? -10.742 20.406 9.328 1 77.38 102 LEU A N 1
ATOM 787 C CA . LEU A 1 102 ? -11.555 19.484 10.125 1 77.38 102 LEU A CA 1
ATOM 788 C C . LEU A 1 102 ? -12.961 19.375 9.547 1 77.38 102 LEU A C 1
ATOM 790 O O . LEU A 1 102 ? -13.523 18.281 9.492 1 77.38 102 LEU A O 1
ATOM 794 N N . GLN A 1 103 ? -13.508 20.5 9.203 1 81.88 103 GLN A N 1
ATOM 795 C CA . GLN A 1 103 ? -14.844 20.484 8.625 1 81.88 103 GLN A CA 1
ATOM 796 C C . GLN A 1 103 ? -14.867 19.703 7.312 1 81.88 103 GLN A C 1
ATOM 798 O O . GLN A 1 103 ? -15.828 18.984 7.031 1 81.88 103 GLN A O 1
ATOM 803 N N . ILE A 1 104 ? -13.898 19.875 6.59 1 86.5 104 ILE A N 1
ATOM 804 C CA . ILE A 1 104 ? -13.789 19.141 5.328 1 86.5 104 ILE A CA 1
ATOM 805 C C . ILE A 1 104 ? -13.781 17.641 5.602 1 86.5 104 ILE A C 1
ATOM 807 O O . ILE A 1 104 ? -14.523 16.891 4.977 1 86.5 104 ILE A O 1
ATOM 811 N N . MET A 1 105 ? -12.977 17.219 6.566 1 88.44 105 MET A N 1
ATOM 812 C CA . MET A 1 105 ? -12.867 15.805 6.891 1 88.44 105 MET A CA 1
ATOM 813 C C . MET A 1 105 ? -14.203 15.25 7.375 1 88.44 105 MET A C 1
ATOM 815 O O . MET A 1 105 ? -14.586 14.141 7.008 1 88.44 105 MET A O 1
ATOM 819 N N . ARG A 1 106 ? -14.891 16.031 8.086 1 88.06 106 ARG A N 1
ATOM 820 C CA . ARG A 1 106 ? -16.188 15.602 8.602 1 88.06 106 ARG A CA 1
ATOM 821 C C . ARG A 1 106 ? -17.203 15.445 7.477 1 88.06 106 ARG A C 1
ATOM 823 O O . ARG A 1 106 ? -18.094 14.594 7.555 1 88.06 106 ARG A O 1
ATOM 830 N N . HIS A 1 107 ? -17.031 16.219 6.48 1 91.38 107 HIS A N 1
ATOM 831 C CA . HIS A 1 107 ? -17.922 16.125 5.336 1 91.38 107 HIS A CA 1
ATOM 832 C C . HIS A 1 107 ? -17.562 14.953 4.434 1 91.38 107 HIS A C 1
ATOM 834 O O . HIS A 1 107 ? -18.438 14.352 3.811 1 91.38 107 HIS A O 1
ATOM 840 N N . LEU A 1 108 ? -16.344 14.625 4.395 1 92.94 108 LEU A N 1
ATOM 841 C CA . LEU A 1 108 ? -15.836 13.625 3.463 1 92.94 108 LEU A CA 1
ATOM 842 C C . LEU A 1 108 ? -15.984 12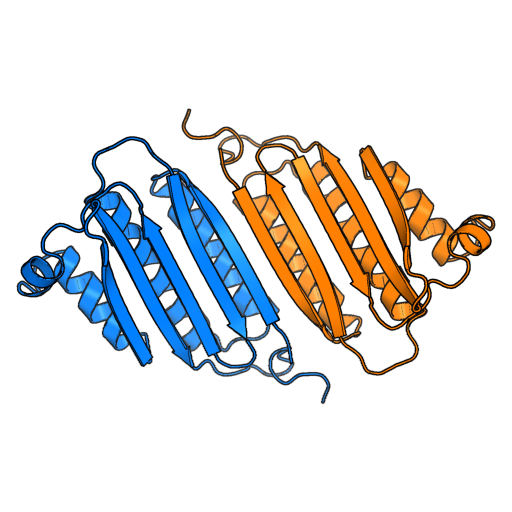.219 4.035 1 92.94 108 LEU A C 1
ATOM 844 O O . LEU A 1 108 ? -15.977 11.242 3.289 1 92.94 108 LEU A O 1
ATOM 848 N N . CYS A 1 109 ? -16.109 12.117 5.371 1 95.25 109 CYS A N 1
ATOM 849 C CA . CYS A 1 109 ? -16.062 10.805 6.012 1 95.25 109 CYS A CA 1
ATOM 850 C C . CYS A 1 109 ? -17.328 10.555 6.84 1 95.25 109 CYS A C 1
ATOM 852 O O . CYS A 1 109 ? -18.016 11.5 7.23 1 95.25 109 CYS A O 1
ATOM 854 N N . ASP A 1 110 ? -17.609 9.305 7.07 1 96.5 110 ASP A N 1
ATOM 855 C CA . ASP A 1 110 ? -18.719 8.922 7.926 1 96.5 110 ASP A CA 1
ATOM 856 C C . ASP A 1 110 ? -18.391 9.148 9.398 1 96.5 110 ASP A C 1
ATOM 858 O O . ASP A 1 110 ? -19.297 9.422 10.203 1 96.5 110 ASP A O 1
ATOM 862 N N . GLU A 1 111 ? -17.141 8.945 9.711 1 94.31 111 GLU A N 1
ATOM 863 C CA . GLU A 1 111 ? -16.641 9.203 11.055 1 94.31 111 GLU A CA 1
ATOM 864 C C . GLU A 1 111 ? -15.281 9.898 11.008 1 94.31 111 GLU A C 1
ATOM 866 O O . GLU A 1 111 ? -14.438 9.578 10.164 1 94.31 111 GLU A O 1
ATOM 871 N N . ALA A 1 112 ? -15.086 10.891 11.812 1 90.88 112 ALA A N 1
ATOM 872 C CA . ALA A 1 112 ? -13.805 11.57 12.016 1 90.88 112 ALA A CA 1
ATOM 873 C C . ALA A 1 112 ? -13.57 11.867 13.492 1 90.88 112 ALA A C 1
ATOM 875 O O . ALA A 1 112 ? -14.391 12.523 14.141 1 90.88 112 ALA A O 1
ATOM 876 N N . ARG A 1 113 ? -12.523 11.328 13.977 1 87.56 113 ARG A N 1
ATOM 877 C CA . ARG A 1 113 ? -12.188 11.516 15.391 1 87.56 113 ARG A CA 1
ATOM 878 C C . ARG A 1 113 ? -10.773 12.062 15.555 1 87.56 113 ARG A C 1
ATOM 880 O O . ARG A 1 113 ? -9.852 11.625 14.867 1 87.56 113 ARG A O 1
ATOM 887 N N . PHE A 1 114 ? -10.633 12.961 16.453 1 81.06 114 PHE A N 1
ATOM 888 C CA . PHE A 1 114 ? -9.352 13.562 16.797 1 81.06 114 PHE A CA 1
ATOM 889 C C . PHE A 1 114 ? -9.039 13.367 18.281 1 81.06 114 PHE A C 1
ATOM 891 O O . PHE A 1 114 ? -9.828 13.773 19.141 1 81.06 114 PHE A O 1
ATOM 898 N N . THR A 1 115 ? -8.023 12.648 18.469 1 80.25 115 THR A N 1
ATOM 899 C CA . THR A 1 115 ? -7.688 12.383 19.859 1 80.25 115 THR A CA 1
ATOM 900 C C . THR A 1 115 ? -6.258 12.82 20.156 1 80.25 115 THR A C 1
ATOM 902 O O . THR A 1 115 ? -5.375 12.711 19.312 1 80.25 115 THR A O 1
ATOM 905 N N . THR A 1 116 ? -6.016 13.492 21.234 1 74.94 116 THR A N 1
ATOM 906 C CA . THR A 1 116 ? -4.688 13.852 21.719 1 74.94 116 THR A CA 1
ATOM 907 C C . THR A 1 116 ? -4.34 13.055 22.984 1 74.94 116 THR A C 1
ATOM 909 O O . THR A 1 116 ? -5.191 12.852 23.844 1 74.94 116 THR A O 1
ATOM 912 N N . SER A 1 117 ? -3.205 12.266 22.734 1 66.5 117 SER A N 1
ATOM 913 C CA . SER A 1 117 ? -2.789 11.531 23.922 1 66.5 117 SER A CA 1
ATOM 914 C C . SER A 1 117 ? -2.158 12.461 24.953 1 66.5 117 SER A C 1
ATOM 916 O O . SER A 1 117 ? -1.751 13.578 24.625 1 66.5 117 SER A O 1
ATOM 918 N N . GLY A 1 118 ? -2.275 12.023 26.219 1 60.94 118 GLY A N 1
ATOM 919 C CA . GLY A 1 118 ? -1.696 12.766 27.328 1 60.94 118 GLY A CA 1
ATOM 920 C C . GLY A 1 118 ? -0.218 13.055 27.141 1 60.94 118 GLY A C 1
ATOM 921 O O . GLY A 1 118 ? 0.287 14.078 27.625 1 60.94 118 GLY A O 1
ATOM 922 N N . GLU A 1 119 ? 0.437 12.242 26.5 1 62.22 119 GLU A N 1
ATOM 923 C CA . GLU A 1 119 ? 1.876 12.422 26.344 1 62.22 119 GLU A CA 1
ATOM 924 C C . GLU A 1 119 ? 2.186 13.273 25.109 1 62.22 119 GLU A C 1
ATOM 926 O O . GLU A 1 119 ? 3.35 13.43 24.734 1 62.22 119 GLU A O 1
ATOM 931 N N . GLY A 1 120 ? 1.201 13.883 24.578 1 64.38 120 GLY A N 1
ATOM 932 C CA . GLY A 1 120 ? 1.404 14.82 23.484 1 64.38 120 GLY A CA 1
ATOM 933 C C . GLY A 1 120 ? 1.276 14.18 22.109 1 64.38 120 GLY A C 1
ATOM 934 O O . GLY A 1 120 ? 1.754 14.727 21.125 1 64.38 120 GLY A O 1
ATOM 935 N N . GLY A 1 121 ? 0.772 12.93 22.078 1 74.81 121 GLY A N 1
ATOM 936 C CA . GLY A 1 121 ? 0.573 12.305 20.781 1 74.81 121 GLY A CA 1
ATOM 937 C C . GLY A 1 121 ? -0.782 12.609 20.172 1 74.81 121 GLY A C 1
ATOM 938 O O . GLY A 1 121 ? -1.726 12.953 20.891 1 74.81 121 GLY A O 1
ATOM 939 N N . THR A 1 122 ? -0.839 12.836 18.891 1 78.5 122 THR A N 1
ATOM 940 C CA . THR A 1 122 ? -2.08 13.102 18.188 1 78.5 122 THR A CA 1
ATOM 941 C C . THR A 1 122 ? -2.449 11.938 17.266 1 78.5 122 THR A C 1
ATOM 943 O O . THR A 1 122 ? -1.573 11.312 16.672 1 78.5 122 THR A O 1
ATOM 946 N N . LEU A 1 123 ? -3.758 11.648 17.328 1 86.5 123 LEU A N 1
ATOM 947 C CA . LEU A 1 123 ? -4.312 10.625 16.453 1 86.5 123 LEU A CA 1
ATOM 948 C C . LEU A 1 123 ? -5.551 11.141 15.727 1 86.5 123 LEU A C 1
ATOM 950 O O . LEU A 1 123 ? -6.488 11.625 16.359 1 86.5 123 LEU A O 1
ATOM 954 N N . VAL A 1 124 ? -5.477 11.172 14.477 1 88.56 124 VAL A N 1
ATOM 955 C CA . VAL A 1 124 ? -6.641 11.453 13.641 1 88.56 124 VAL A CA 1
ATOM 956 C C . VAL A 1 124 ? -7.156 10.156 13.016 1 88.56 124 VAL A C 1
ATOM 958 O O . VAL A 1 124 ? -6.398 9.43 12.375 1 88.56 124 VAL A O 1
ATOM 961 N N . GLU A 1 125 ? -8.453 9.867 13.227 1 93.25 125 GLU A N 1
ATOM 962 C CA . GLU A 1 125 ? -9.086 8.672 12.672 1 93.25 125 GLU A CA 1
ATOM 963 C C . GLU A 1 125 ? -10.281 9.031 11.797 1 93.25 125 GLU A C 1
ATOM 965 O O . GLU A 1 125 ? -11.195 9.727 12.25 1 93.25 125 GLU A O 1
ATOM 970 N N . MET A 1 126 ? -10.289 8.516 10.609 1 95.75 126 MET A N 1
ATOM 971 C CA . MET A 1 126 ? -11.391 8.758 9.688 1 95.75 126 MET A CA 1
ATOM 972 C C . MET A 1 126 ? -11.883 7.445 9.07 1 95.75 126 MET A C 1
ATOM 974 O O . MET A 1 126 ? -11.078 6.562 8.766 1 95.75 126 MET A O 1
ATOM 978 N N . VAL A 1 127 ? -13.195 7.34 8.945 1 97.94 127 VAL A N 1
ATOM 979 C CA . VAL A 1 127 ? -13.789 6.164 8.32 1 97.94 127 VAL A CA 1
ATOM 980 C C . VAL A 1 127 ? -14.758 6.598 7.223 1 97.94 127 VAL A C 1
ATOM 982 O O . VAL A 1 127 ? -15.531 7.543 7.402 1 97.94 127 VAL A O 1
ATOM 985 N N . ARG A 1 128 ? -14.68 5.926 6.102 1 97.94 128 ARG A N 1
ATOM 986 C CA . ARG A 1 128 ? -15.617 6.18 5.012 1 97.94 128 ARG A CA 1
ATOM 987 C C . ARG A 1 128 ? -16.094 4.875 4.383 1 97.94 128 ARG A C 1
ATOM 989 O O . ARG A 1 128 ? -15.273 4.004 4.062 1 97.94 128 ARG A O 1
ATOM 996 N N . ARG A 1 129 ? -17.422 4.766 4.223 1 98.19 129 ARG A N 1
ATOM 997 C CA . ARG A 1 129 ? -17.969 3.705 3.377 1 98.19 129 ARG A CA 1
ATOM 998 C C . ARG A 1 129 ? -17.75 4.023 1.9 1 98.19 129 ARG A C 1
ATOM 1000 O O . ARG A 1 129 ? -17.969 5.156 1.466 1 98.19 129 ARG A O 1
ATOM 1007 N N . VAL A 1 130 ? -17.25 3.031 1.197 1 98 130 VAL A N 1
ATOM 1008 C CA . VAL A 1 130 ? -16.891 3.289 -0.195 1 98 130 VAL A CA 1
ATOM 1009 C C . VAL A 1 130 ? -17.703 2.369 -1.109 1 98 130 VAL A C 1
ATOM 1011 O O . VAL A 1 130 ? -18.125 1.287 -0.696 1 98 130 VAL A O 1
ATOM 1014 N N . GLN A 1 131 ? -17.891 2.834 -2.293 1 96.88 131 GLN A N 1
ATOM 1015 C CA . GLN A 1 131 ? -18.578 2.051 -3.312 1 96.88 131 GLN A CA 1
ATOM 1016 C C . GLN A 1 131 ? -17.578 1.403 -4.273 1 96.88 131 GLN A C 1
ATOM 1018 O O . GLN A 1 131 ? -16.453 1.887 -4.434 1 96.88 131 GLN A O 1
ATOM 1023 N N . ALA A 1 132 ? -18.031 0.3 -4.832 1 95.81 132 ALA A N 1
ATOM 1024 C CA . ALA A 1 132 ? -17.219 -0.425 -5.805 1 95.81 132 ALA A CA 1
ATOM 1025 C C . ALA A 1 132 ? -17.531 0.031 -7.227 1 95.81 132 ALA A C 1
ATOM 1027 O O . ALA A 1 132 ? -18.672 0.377 -7.543 1 95.81 132 ALA A O 1
ATOM 1028 N N . THR A 1 133 ? -16.469 0.095 -8.078 1 94.75 133 THR A N 1
ATOM 1029 C CA . THR A 1 133 ? -16.688 0.219 -9.516 1 94.75 133 THR A CA 1
ATOM 1030 C C . THR A 1 133 ? -16.922 -1.15 -10.148 1 94.75 133 THR A C 1
ATOM 1032 O O . THR A 1 133 ? -16.812 -2.178 -9.477 1 94.75 133 THR A O 1
ATOM 1035 N N . GLU A 1 134 ? -17.281 -1.094 -11.398 1 87.5 134 GLU A N 1
ATOM 1036 C CA . GLU A 1 134 ? -17.422 -2.367 -12.094 1 87.5 134 GLU A CA 1
ATOM 1037 C C . GLU A 1 134 ? -16.078 -3.109 -12.156 1 87.5 134 GLU A C 1
ATOM 1039 O O . GLU A 1 134 ? -15.047 -2.518 -12.469 1 87.5 134 GLU A O 1
ATOM 1044 N N . GLY A 1 135 ? -16.109 -4.406 -11.805 1 85.56 135 GLY A N 1
ATOM 1045 C CA . GLY A 1 135 ? -14.898 -5.211 -11.828 1 85.56 135 GLY A CA 1
ATOM 1046 C C . GLY A 1 135 ? -14.047 -5.039 -10.586 1 85.56 135 GLY A C 1
ATOM 1047 O O . GLY A 1 135 ? -12.883 -5.453 -10.562 1 85.56 135 GLY A O 1
ATOM 1048 N N . SER A 1 136 ? -14.688 -4.43 -9.633 1 91.94 136 SER A N 1
ATOM 1049 C CA . SER A 1 136 ? -13.977 -4.141 -8.391 1 91.94 136 SER A CA 1
ATOM 1050 C C . SER A 1 136 ? -13.594 -5.426 -7.66 1 91.94 136 SER A C 1
ATOM 1052 O O . SER A 1 136 ? -14.289 -6.438 -7.777 1 91.94 136 SER A O 1
ATOM 1054 N N . LEU A 1 137 ? -12.469 -5.359 -6.992 1 90.44 137 LEU A N 1
ATOM 1055 C CA . LEU A 1 137 ? -12.047 -6.473 -6.152 1 90.44 137 LEU A CA 1
ATOM 1056 C C . LEU A 1 137 ? -12.727 -6.418 -4.793 1 90.44 137 LEU A C 1
ATOM 1058 O O . LEU A 1 137 ? -12.602 -7.352 -3.994 1 90.44 137 LEU A O 1
ATOM 1062 N N . LEU A 1 138 ? -13.477 -5.379 -4.602 1 88.56 138 LEU A N 1
ATOM 1063 C CA . LEU A 1 138 ? -14.094 -5.195 -3.293 1 88.56 138 LEU A CA 1
ATOM 1064 C C . LEU A 1 138 ? -15.148 -6.262 -3.033 1 88.56 138 LEU A C 1
ATOM 1066 O O . LEU A 1 138 ? -15.422 -6.602 -1.879 1 88.56 138 LEU A O 1
ATOM 1070 N N . ASP A 1 139 ? -15.828 -6.676 -4.09 1 76.38 139 ASP A N 1
ATOM 1071 C CA . ASP A 1 139 ? -16.984 -7.547 -3.971 1 76.38 139 ASP A CA 1
ATOM 1072 C C . ASP A 1 139 ? -16.578 -9.008 -3.822 1 76.38 139 ASP A C 1
ATOM 1074 O O . ASP A 1 139 ? -17.391 -9.859 -3.482 1 76.38 139 ASP A O 1
ATOM 1078 N N . GLY A 1 140 ? -15.289 -9.305 -3.576 1 62.97 140 GLY A N 1
ATOM 1079 C CA . GLY A 1 140 ? -14.852 -10.688 -3.533 1 62.97 140 GLY A CA 1
ATO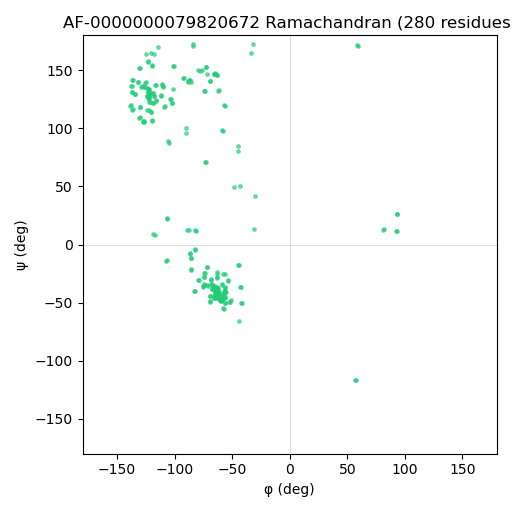M 1080 C C . GLY A 1 140 ? -15.117 -11.438 -4.824 1 62.97 140 GLY A C 1
ATOM 1081 O O . GLY A 1 140 ? -15.594 -10.852 -5.801 1 62.97 140 GLY A O 1
ATOM 1082 N N . PRO A 1 141 ? -14.586 -12.672 -4.93 1 56.62 141 PRO A N 1
ATOM 1083 C CA . PRO A 1 141 ? -14.891 -13.477 -6.113 1 56.62 141 PRO A CA 1
ATOM 1084 C C . PRO A 1 141 ? -16.391 -13.719 -6.297 1 56.62 141 PRO A C 1
ATOM 1086 O O . PRO A 1 141 ? -17.125 -13.82 -5.316 1 56.62 141 PRO A O 1
ATOM 1089 N N . GLY A 1 142 ? -17.062 -12.867 -7.215 1 46.75 142 GLY A N 1
ATOM 1090 C CA . GLY A 1 142 ? -18.406 -13.336 -7.531 1 46.75 142 GLY A CA 1
ATOM 1091 C C . GLY A 1 142 ? -18.469 -14.828 -7.797 1 46.75 142 GLY A C 1
ATOM 1092 O O . GLY A 1 142 ? -17.453 -15.461 -8.086 1 46.75 142 GLY A O 1
ATOM 1093 N N . MET B 1 1 ? 14.109 7.586 8.43 1 77.44 1 MET B N 1
ATOM 1094 C CA . MET B 1 1 ? 13.984 6.688 7.281 1 77.44 1 MET B CA 1
ATOM 1095 C C . MET B 1 1 ? 12.539 6.242 7.09 1 77.44 1 MET B C 1
ATOM 1097 O O . MET B 1 1 ? 11.781 6.164 8.055 1 77.44 1 MET B O 1
ATOM 1101 N N . ILE B 1 2 ? 12.133 5.988 5.816 1 88.06 2 ILE B N 1
ATOM 1102 C CA . ILE B 1 2 ? 10.75 5.59 5.57 1 88.06 2 ILE B CA 1
ATOM 1103 C C . ILE B 1 2 ? 10.562 4.117 5.938 1 88.06 2 ILE B C 1
ATOM 1105 O O . ILE B 1 2 ? 11.516 3.336 5.883 1 88.06 2 ILE B O 1
ATOM 1109 N N . ASP B 1 3 ? 9.469 3.768 6.348 1 94.62 3 ASP B N 1
ATOM 1110 C CA . ASP B 1 3 ? 9.023 2.402 6.617 1 94.62 3 ASP B CA 1
ATOM 1111 C C . ASP B 1 3 ? 7.613 2.17 6.086 1 94.62 3 ASP B C 1
ATOM 1113 O O . ASP B 1 3 ? 6.664 2.824 6.523 1 94.62 3 ASP B O 1
ATOM 1117 N N . ILE B 1 4 ? 7.52 1.27 5.137 1 97.12 4 ILE B N 1
ATOM 1118 C CA . ILE B 1 4 ? 6.246 1.011 4.473 1 97.12 4 ILE B CA 1
ATOM 1119 C C . ILE B 1 4 ? 5.875 -0.463 4.625 1 97.12 4 ILE B C 1
ATOM 1121 O O . ILE B 1 4 ? 6.695 -1.347 4.367 1 97.12 4 ILE B O 1
ATOM 1125 N N . ALA B 1 5 ? 4.73 -0.703 5.098 1 98.62 5 ALA B N 1
ATOM 1126 C CA . ALA B 1 5 ? 4.156 -2.045 5.145 1 98.62 5 ALA B CA 1
ATOM 1127 C C . ALA B 1 5 ? 2.832 -2.1 4.383 1 98.62 5 ALA B C 1
ATOM 1129 O O . ALA B 1 5 ? 1.918 -1.321 4.66 1 98.62 5 ALA B O 1
ATOM 1130 N N . LEU B 1 6 ? 2.746 -2.953 3.432 1 98.44 6 LEU B N 1
ATOM 1131 C CA . LEU B 1 6 ? 1.522 -3.225 2.684 1 98.44 6 LEU B CA 1
ATOM 1132 C C . LEU B 1 6 ? 1.122 -4.691 2.811 1 98.44 6 LEU B C 1
ATOM 1134 O O . LEU B 1 6 ? 1.87 -5.582 2.4 1 98.44 6 LEU B O 1
ATOM 1138 N N . ASP B 1 7 ? 0.044 -4.965 3.432 1 98.12 7 ASP B N 1
ATOM 1139 C CA . ASP B 1 7 ? -0.529 -6.301 3.553 1 98.12 7 ASP B CA 1
ATOM 1140 C C . ASP B 1 7 ? -1.839 -6.41 2.775 1 98.12 7 ASP B C 1
ATOM 1142 O O . ASP B 1 7 ? -2.768 -5.633 3.002 1 98.12 7 ASP B O 1
ATOM 1146 N N . VAL B 1 8 ? -1.926 -7.434 1.929 1 96.31 8 VAL B N 1
ATOM 1147 C CA . VAL B 1 8 ? -3.1 -7.555 1.07 1 96.31 8 VAL B CA 1
ATOM 1148 C C . VAL B 1 8 ? -3.602 -9 1.082 1 96.31 8 VAL B C 1
ATOM 1150 O O . VAL B 1 8 ? -2.814 -9.938 0.947 1 96.31 8 VAL B O 1
ATOM 1153 N N . GLN B 1 9 ? -4.82 -9.156 1.317 1 93.25 9 GLN B N 1
ATOM 1154 C CA . GLN B 1 9 ? -5.531 -10.398 1.049 1 93.25 9 GLN B CA 1
ATOM 1155 C C . GLN B 1 9 ? -6.355 -10.297 -0.23 1 93.25 9 GLN B C 1
ATOM 1157 O O . GLN B 1 9 ? -7.191 -9.398 -0.366 1 93.25 9 GLN B O 1
ATOM 1162 N N . LEU B 1 10 ? -6.102 -11.156 -1.155 1 89.06 10 LEU B N 1
ATOM 1163 C CA . LEU B 1 10 ? -6.699 -11.047 -2.48 1 89.06 10 LEU B CA 1
ATOM 1164 C C . LEU B 1 10 ? -7.309 -12.383 -2.91 1 89.06 10 LEU B C 1
ATOM 1166 O O . LEU B 1 10 ? -6.863 -13.445 -2.465 1 89.06 10 LEU B O 1
ATOM 1170 N N . PRO B 1 11 ? -8.344 -12.242 -3.768 1 86.31 11 PRO B N 1
ATOM 1171 C CA . PRO B 1 11 ? -8.828 -13.492 -4.355 1 86.31 11 PRO B CA 1
ATOM 1172 C C . PRO B 1 11 ? -7.797 -14.164 -5.258 1 86.31 11 PRO B C 1
ATOM 1174 O O . PRO B 1 11 ? -6.988 -13.477 -5.891 1 86.31 11 PRO B O 1
ATOM 1177 N N . ARG B 1 12 ? -7.844 -15.469 -5.277 1 85.88 12 ARG B N 1
ATOM 1178 C CA . ARG B 1 12 ? -6.938 -16.234 -6.125 1 85.88 12 ARG B CA 1
ATOM 1179 C C . ARG B 1 12 ? -7.348 -16.141 -7.59 1 85.88 12 ARG B C 1
ATOM 1181 O O . ARG B 1 12 ? -7.82 -17.109 -8.18 1 85.88 12 ARG B O 1
ATOM 1188 N N . GLN B 1 13 ? -7.172 -15.039 -8.188 1 84.94 13 GLN B N 1
ATOM 1189 C CA . GLN B 1 13 ? -7.488 -14.727 -9.578 1 84.94 13 GLN B CA 1
ATOM 1190 C C . GLN B 1 13 ? -6.363 -13.938 -10.234 1 84.94 13 GLN B C 1
ATOM 1192 O O . GLN B 1 13 ? -5.75 -13.078 -9.602 1 84.94 13 GLN B O 1
ATOM 1197 N N . LEU B 1 14 ? -6.105 -14.234 -11.438 1 87.31 14 LEU B N 1
ATOM 1198 C CA . LEU B 1 14 ? -5.055 -13.562 -12.195 1 87.31 14 LEU B CA 1
ATOM 1199 C C . LEU B 1 14 ? -5.277 -12.055 -12.219 1 87.31 14 LEU B C 1
ATOM 1201 O O . LEU B 1 14 ? -4.316 -11.281 -12.148 1 87.31 14 LEU B O 1
ATOM 1205 N N . ARG B 1 15 ? -6.504 -11.656 -12.305 1 89.5 15 ARG B N 1
ATOM 1206 C CA . ARG B 1 15 ? -6.781 -10.219 -12.344 1 89.5 15 ARG B CA 1
ATOM 1207 C C . ARG B 1 15 ? -6.344 -9.539 -11.055 1 89.5 15 ARG B C 1
ATOM 1209 O O . ARG B 1 15 ? -5.895 -8.391 -11.07 1 89.5 15 ARG B O 1
ATOM 1216 N N . ALA B 1 16 ? -6.543 -10.211 -9.914 1 92 16 ALA B N 1
ATOM 1217 C CA . ALA B 1 16 ? -6.125 -9.648 -8.633 1 92 16 ALA B CA 1
ATOM 1218 C C . ALA B 1 16 ? -4.609 -9.477 -8.578 1 92 16 ALA B C 1
ATOM 1220 O O . ALA B 1 16 ? -4.109 -8.492 -8.023 1 92 16 ALA B O 1
ATOM 1221 N N . VAL B 1 17 ? -3.893 -10.398 -9.148 1 93.12 17 VAL B N 1
ATOM 1222 C CA . VAL B 1 17 ? -2.438 -10.312 -9.195 1 93.12 17 VAL B CA 1
ATOM 1223 C C . VAL B 1 17 ? -2.016 -9.109 -10.039 1 93.12 17 VAL B C 1
ATOM 1225 O O . VAL B 1 17 ? -1.068 -8.406 -9.68 1 93.12 17 VAL B O 1
ATOM 1228 N N . GLY B 1 18 ? -2.697 -8.898 -11.156 1 95.62 18 GLY B N 1
ATOM 1229 C CA . GLY B 1 18 ? -2.436 -7.723 -11.969 1 95.62 18 GLY B CA 1
ATOM 1230 C C . GLY B 1 18 ? -2.588 -6.422 -11.203 1 95.62 18 GLY B C 1
ATOM 1231 O O . GLY B 1 18 ? -1.736 -5.535 -11.305 1 95.62 18 GLY B O 1
ATOM 1232 N N . HIS B 1 19 ? -3.637 -6.324 -10.469 1 95.88 19 HIS B N 1
ATOM 1233 C CA . HIS B 1 19 ? -3.881 -5.145 -9.648 1 95.88 19 HIS B CA 1
ATOM 1234 C C . HIS B 1 19 ? -2.807 -4.984 -8.578 1 95.88 19 HIS B C 1
ATOM 1236 O O . HIS B 1 19 ? -2.355 -3.867 -8.305 1 95.88 19 HIS B O 1
ATOM 1242 N N . LEU B 1 20 ? -2.398 -6.066 -7.98 1 96.5 20 LEU B N 1
ATOM 1243 C CA . LEU B 1 20 ? -1.355 -6.035 -6.961 1 96.5 20 LEU B CA 1
ATOM 1244 C C . LEU B 1 20 ? -0.039 -5.539 -7.547 1 96.5 20 LEU B C 1
ATOM 1246 O O . LEU B 1 20 ? 0.647 -4.715 -6.934 1 96.5 20 LEU B O 1
ATOM 1250 N N . ARG B 1 21 ? 0.315 -6.051 -8.727 1 97.56 21 ARG B N 1
ATOM 1251 C CA . ARG B 1 21 ? 1.55 -5.641 -9.383 1 97.56 21 ARG B CA 1
ATOM 1252 C C . ARG B 1 21 ? 1.574 -4.133 -9.609 1 97.56 21 ARG B C 1
ATOM 1254 O O . ARG B 1 21 ? 2.588 -3.479 -9.359 1 97.56 21 ARG B O 1
ATOM 1261 N N . ARG B 1 22 ? 0.477 -3.586 -10.078 1 98.06 22 ARG B N 1
ATOM 1262 C CA . ARG B 1 22 ? 0.39 -2.15 -10.328 1 98.06 22 ARG B CA 1
ATOM 1263 C C . ARG B 1 22 ? 0.477 -1.359 -9.031 1 98.06 22 ARG B C 1
ATOM 1265 O O . ARG B 1 22 ? 1.079 -0.285 -8.984 1 98.06 22 ARG B O 1
ATOM 1272 N N . THR B 1 23 ? -0.085 -1.909 -7.992 1 97.62 23 THR B N 1
ATOM 1273 C CA . THR B 1 23 ? -0.034 -1.271 -6.684 1 97.62 23 THR B CA 1
ATOM 1274 C C . THR B 1 23 ? 1.398 -1.228 -6.156 1 97.62 23 THR B C 1
ATOM 1276 O O . THR B 1 23 ? 1.867 -0.182 -5.703 1 97.62 23 THR B O 1
ATOM 1279 N N . VAL B 1 24 ? 2.123 -2.33 -6.25 1 98.19 24 VAL B N 1
ATOM 1280 C CA . VAL B 1 24 ? 3.504 -2.408 -5.789 1 98.19 24 VAL B CA 1
ATOM 1281 C C . VAL B 1 24 ? 4.379 -1.466 -6.613 1 98.19 24 VAL B C 1
ATOM 1283 O O . VAL B 1 24 ? 5.227 -0.76 -6.066 1 98.19 24 VAL B O 1
ATOM 1286 N N . ARG B 1 25 ? 4.156 -1.446 -7.918 1 98.5 25 ARG B N 1
ATOM 1287 C CA . ARG B 1 25 ? 4.898 -0.536 -8.781 1 98.5 25 ARG B CA 1
ATOM 1288 C C . ARG B 1 25 ? 4.711 0.912 -8.344 1 98.5 25 ARG B C 1
ATOM 1290 O O . ARG B 1 25 ? 5.691 1.631 -8.125 1 98.5 25 ARG B O 1
ATOM 1297 N N . SER B 1 26 ? 3.461 1.305 -8.25 1 98.12 26 SER B N 1
ATOM 1298 C CA . SER B 1 26 ? 3.162 2.686 -7.879 1 98.12 26 SER B CA 1
ATOM 1299 C C . SER B 1 26 ? 3.771 3.039 -6.527 1 98.12 26 SER B C 1
ATOM 1301 O O . SER B 1 26 ? 4.363 4.109 -6.367 1 98.12 26 SER B O 1
ATOM 1303 N N . LEU B 1 27 ? 3.611 2.176 -5.57 1 97.62 27 LEU B N 1
ATOM 1304 C CA . LEU B 1 27 ? 4.156 2.385 -4.23 1 97.62 27 LEU B CA 1
ATOM 1305 C C . LEU B 1 27 ? 5.664 2.604 -4.285 1 97.62 27 LEU B C 1
ATOM 1307 O O . LEU B 1 27 ? 6.172 3.586 -3.74 1 97.62 27 LEU B O 1
ATOM 1311 N N . CYS B 1 28 ? 6.363 1.733 -4.969 1 98.06 28 CYS B N 1
ATOM 1312 C CA . CYS B 1 28 ? 7.816 1.814 -5.062 1 98.06 28 CYS B CA 1
ATOM 1313 C C . CYS B 1 28 ? 8.25 3.088 -5.777 1 98.06 28 CYS B C 1
ATOM 1315 O O . CYS B 1 28 ? 9.188 3.762 -5.348 1 98.06 28 CYS B O 1
ATOM 1317 N N . VAL B 1 29 ? 7.566 3.379 -6.852 1 97.81 29 VAL B N 1
ATOM 1318 C CA . VAL B 1 29 ? 7.887 4.582 -7.617 1 97.81 29 VAL B CA 1
ATOM 1319 C C . VAL B 1 29 ? 7.715 5.816 -6.73 1 97.81 29 VAL B C 1
ATOM 1321 O O . VAL B 1 29 ? 8.594 6.684 -6.691 1 97.81 29 VAL B O 1
ATOM 1324 N N . GLU B 1 30 ? 6.621 5.906 -6.031 1 96.5 30 GLU B N 1
ATOM 1325 C CA . GLU B 1 30 ? 6.324 7.066 -5.199 1 96.5 30 GLU B CA 1
ATOM 1326 C C . GLU B 1 30 ? 7.355 7.219 -4.082 1 96.5 30 GLU B C 1
ATOM 1328 O O . GLU B 1 30 ? 7.66 8.336 -3.66 1 96.5 30 GLU B O 1
ATOM 1333 N N . MET B 1 31 ? 7.961 6.137 -3.629 1 95.94 31 MET B N 1
ATOM 1334 C CA . MET B 1 31 ? 8.938 6.207 -2.549 1 95.94 31 MET B CA 1
ATOM 1335 C C . MET B 1 31 ? 10.328 6.512 -3.098 1 95.94 31 MET B C 1
ATOM 1337 O O . MET B 1 31 ? 11.266 6.742 -2.33 1 95.94 31 MET B O 1
ATOM 1341 N N . GLY B 1 32 ? 10.422 6.414 -4.426 1 96.06 32 GLY B N 1
ATOM 1342 C CA . GLY B 1 32 ? 11.68 6.789 -5.062 1 96.06 32 GLY B CA 1
ATOM 1343 C C . GLY B 1 32 ? 12.625 5.617 -5.258 1 96.06 32 GLY B C 1
ATOM 1344 O O . GLY B 1 32 ? 13.844 5.781 -5.195 1 96.06 32 GLY B O 1
ATOM 1345 N N . VAL B 1 33 ? 12.164 4.426 -5.371 1 97.56 33 VAL B N 1
ATOM 1346 C CA . VAL B 1 33 ? 12.961 3.26 -5.715 1 97.56 33 VAL B CA 1
ATOM 1347 C C . VAL B 1 33 ? 13.414 3.355 -7.172 1 97.56 33 VAL B C 1
ATOM 1349 O O . VAL B 1 33 ? 12.641 3.756 -8.047 1 97.56 33 VAL B O 1
ATOM 1352 N N . ALA B 1 34 ? 14.625 2.959 -7.473 1 98 34 ALA B N 1
ATOM 1353 C CA . ALA B 1 34 ? 15.172 3.033 -8.828 1 98 34 ALA B CA 1
ATOM 1354 C C . ALA B 1 34 ? 14.383 2.145 -9.781 1 98 34 ALA B C 1
ATOM 1356 O O . ALA B 1 34 ? 13.961 1.048 -9.414 1 98 34 ALA B O 1
ATOM 1357 N N . PRO B 1 35 ? 14.227 2.549 -11.031 1 98 35 PRO B N 1
ATOM 1358 C CA . PRO B 1 35 ? 13.359 1.873 -12 1 98 35 PRO B CA 1
ATOM 1359 C C . PRO B 1 35 ? 13.703 0.394 -12.164 1 98 35 PRO B C 1
ATOM 1361 O O . PRO B 1 35 ? 12.797 -0.448 -12.227 1 98 35 PRO B O 1
ATOM 1364 N N . ASP B 1 36 ? 14.984 0.075 -12.203 1 97.81 36 ASP B N 1
ATOM 1365 C CA . ASP B 1 36 ? 15.383 -1.318 -12.375 1 97.81 36 ASP B CA 1
ATOM 1366 C C . ASP B 1 36 ? 14.93 -2.172 -11.195 1 97.81 36 ASP B C 1
ATOM 1368 O O . ASP B 1 36 ? 14.516 -3.318 -11.375 1 97.81 36 ASP B O 1
ATOM 1372 N N . ASP B 1 37 ? 15.039 -1.578 -10.055 1 98.25 37 ASP B N 1
ATOM 1373 C CA . ASP B 1 37 ? 14.617 -2.295 -8.859 1 98.25 37 ASP B CA 1
ATOM 1374 C C . ASP B 1 37 ? 13.094 -2.422 -8.805 1 98.25 37 ASP B C 1
ATOM 1376 O O . ASP B 1 37 ? 12.57 -3.443 -8.359 1 98.25 37 ASP B O 1
ATOM 1380 N N . VAL B 1 38 ? 12.391 -1.408 -9.289 1 98.38 38 VAL B N 1
ATOM 1381 C CA . VAL B 1 38 ? 10.938 -1.481 -9.367 1 98.38 38 VAL B CA 1
ATOM 1382 C C . VAL B 1 38 ? 10.523 -2.645 -10.266 1 98.38 38 VAL B C 1
ATOM 1384 O O . VAL B 1 38 ? 9.695 -3.471 -9.875 1 98.38 38 VAL B O 1
ATOM 1387 N N . ASP B 1 39 ? 11.117 -2.719 -11.375 1 98.12 39 ASP B N 1
ATOM 1388 C CA . ASP B 1 39 ? 10.797 -3.779 -12.32 1 98.12 39 ASP B CA 1
ATOM 1389 C C . ASP B 1 39 ? 11.062 -5.156 -11.719 1 98.12 39 ASP B C 1
ATOM 1391 O O . ASP B 1 39 ? 10.258 -6.074 -11.875 1 98.12 39 ASP B O 1
ATOM 1395 N N . ALA B 1 40 ? 12.188 -5.242 -11.047 1 97.75 40 ALA B N 1
ATOM 1396 C CA . ALA B 1 40 ? 12.562 -6.508 -10.422 1 97.75 40 ALA B CA 1
ATOM 1397 C C . ALA B 1 40 ? 11.555 -6.906 -9.344 1 97.75 40 ALA B C 1
ATOM 1399 O O . ALA B 1 40 ? 11.141 -8.062 -9.273 1 97.75 40 ALA B O 1
ATOM 1400 N N . LEU B 1 41 ? 11.164 -5.98 -8.539 1 97.81 41 LEU B N 1
ATOM 1401 C CA . LEU B 1 41 ? 10.234 -6.25 -7.453 1 97.81 41 LEU B CA 1
ATOM 1402 C C . LEU B 1 41 ? 8.867 -6.648 -7.996 1 97.81 41 LEU B C 1
ATOM 1404 O O . LEU B 1 41 ? 8.227 -7.566 -7.477 1 97.81 41 LEU B O 1
ATOM 1408 N N . VAL B 1 42 ? 8.406 -5.934 -8.992 1 98 42 VAL B N 1
ATOM 1409 C CA . VAL B 1 42 ? 7.109 -6.219 -9.594 1 98 42 VAL B CA 1
ATOM 1410 C C . VAL B 1 42 ? 7.125 -7.617 -10.211 1 98 42 VAL B C 1
ATOM 1412 O O . VAL B 1 42 ? 6.184 -8.391 -10.023 1 98 42 VAL B O 1
ATOM 1415 N N . LEU B 1 43 ? 8.172 -7.957 -10.93 1 96.44 43 LEU B N 1
ATOM 1416 C CA . LEU B 1 43 ? 8.289 -9.281 -11.531 1 96.44 43 LEU B CA 1
ATOM 1417 C C . LEU B 1 43 ? 8.352 -10.359 -10.461 1 96.44 43 LEU B C 1
ATOM 1419 O O . LEU B 1 43 ? 7.699 -11.398 -10.578 1 96.44 43 LEU B O 1
ATOM 1423 N N . ALA B 1 44 ? 9.164 -10.133 -9.453 1 95 44 ALA B N 1
ATOM 1424 C CA . ALA B 1 44 ? 9.266 -11.086 -8.352 1 95 44 ALA B CA 1
ATOM 1425 C C . ALA B 1 44 ? 7.902 -11.328 -7.707 1 95 44 ALA B C 1
ATOM 1427 O O . ALA B 1 44 ? 7.551 -12.469 -7.391 1 95 44 ALA B O 1
ATOM 1428 N N . THR B 1 45 ? 7.152 -10.266 -7.516 1 94.5 45 THR B N 1
ATOM 1429 C CA . THR B 1 45 ? 5.805 -10.375 -6.965 1 94.5 45 THR B CA 1
ATOM 1430 C C . THR B 1 45 ? 4.922 -11.242 -7.852 1 94.5 45 THR B C 1
ATOM 1432 O O . THR B 1 45 ? 4.23 -12.141 -7.363 1 94.5 45 THR B O 1
ATOM 1435 N N . SER B 1 46 ? 4.977 -10.992 -9.078 1 93.38 46 SER B N 1
ATOM 1436 C CA . SER B 1 46 ? 4.184 -11.75 -10.039 1 93.38 46 SER B CA 1
ATOM 1437 C C . SER B 1 46 ? 4.531 -13.234 -10 1 93.38 46 SER B C 1
ATOM 1439 O O . SER B 1 46 ? 3.641 -14.078 -9.977 1 93.38 46 SER B O 1
ATOM 1441 N N . GLU B 1 47 ? 5.754 -13.516 -10.039 1 89.75 47 GLU B N 1
ATOM 1442 C CA . GLU B 1 47 ? 6.215 -14.898 -10.047 1 89.75 47 GLU B CA 1
ATOM 1443 C C . GLU B 1 47 ? 5.805 -15.625 -8.773 1 89.75 47 GLU B C 1
ATOM 1445 O O . GLU B 1 47 ? 5.379 -16.781 -8.812 1 89.75 47 GLU B O 1
ATOM 1450 N N . ALA B 1 48 ? 5.969 -14.969 -7.656 1 88.62 48 ALA B N 1
ATOM 1451 C CA . ALA B 1 48 ? 5.598 -15.555 -6.371 1 88.62 48 ALA B CA 1
ATOM 1452 C C . ALA B 1 48 ? 4.105 -15.859 -6.316 1 88.62 48 ALA B C 1
ATOM 1454 O O . ALA B 1 48 ? 3.695 -16.922 -5.844 1 88.62 48 ALA B O 1
ATOM 1455 N N . CYS B 1 49 ? 3.291 -14.883 -6.781 1 88.5 49 CYS B N 1
ATOM 1456 C CA . CYS B 1 49 ? 1.844 -15.07 -6.785 1 88.5 49 CYS B CA 1
ATOM 1457 C C . CYS B 1 49 ? 1.439 -16.188 -7.73 1 88.5 49 CYS B C 1
ATOM 1459 O O . CYS B 1 49 ? 0.562 -17 -7.41 1 88.5 49 CYS B O 1
ATOM 1461 N N . ASN B 1 50 ? 1.993 -16.219 -8.906 1 83.25 50 ASN B N 1
ATOM 1462 C CA . ASN B 1 50 ? 1.679 -17.25 -9.883 1 83.25 50 ASN B CA 1
ATOM 1463 C C . ASN B 1 50 ? 1.936 -18.656 -9.32 1 83.25 50 ASN B C 1
ATOM 1465 O O . ASN B 1 50 ? 1.194 -19.594 -9.617 1 83.25 50 ASN B O 1
ATOM 1469 N N . ASN B 1 51 ? 2.953 -18.781 -8.633 1 76.12 51 ASN B N 1
ATOM 1470 C CA . ASN B 1 51 ? 3.27 -20.062 -8.016 1 76.12 51 ASN B CA 1
ATOM 1471 C C . ASN B 1 51 ? 2.154 -20.531 -7.082 1 76.12 51 ASN B C 1
ATOM 1473 O O . ASN B 1 51 ? 1.914 -21.734 -6.945 1 76.12 51 ASN B O 1
ATOM 1477 N N . ILE B 1 52 ? 1.552 -19.656 -6.461 1 74.12 52 ILE B N 1
ATOM 1478 C CA . ILE B 1 52 ? 0.502 -19.984 -5.504 1 74.12 52 ILE B CA 1
ATOM 1479 C C . ILE B 1 52 ? -0.815 -20.219 -6.238 1 74.12 52 ILE B C 1
ATOM 1481 O O . ILE B 1 52 ? -1.609 -21.078 -5.852 1 74.12 52 ILE B O 1
ATOM 1485 N N . ILE B 1 53 ? -1.091 -19.391 -7.254 1 74.94 53 ILE B N 1
ATOM 1486 C CA . ILE B 1 53 ? -2.361 -19.453 -7.965 1 74.94 53 ILE B CA 1
ATOM 1487 C C . ILE B 1 53 ? -2.432 -20.75 -8.781 1 74.94 53 ILE B C 1
ATOM 1489 O O . ILE B 1 53 ? -3.49 -21.375 -8.875 1 74.94 53 ILE B O 1
ATOM 1493 N N . LEU B 1 54 ? -1.455 -21.141 -9.578 1 68.5 54 LEU B N 1
ATOM 1494 C CA . LEU B 1 54 ? -1.465 -22.297 -10.453 1 68.5 54 LEU B CA 1
ATOM 1495 C C . LEU B 1 54 ? -1.592 -23.594 -9.641 1 68.5 54 LEU B C 1
ATOM 1497 O O . LEU B 1 54 ? -2.068 -24.609 -10.148 1 68.5 54 LEU B O 1
ATOM 1501 N N . HIS B 1 55 ? -1.234 -23.562 -8.516 1 61.09 55 HIS B N 1
ATOM 1502 C CA . HIS B 1 55 ? -1.195 -24.812 -7.773 1 61.09 55 HIS B CA 1
ATOM 1503 C C . HIS B 1 55 ? -2.32 -24.891 -6.746 1 61.09 55 HIS B C 1
ATOM 1505 O O . HIS B 1 55 ? -2.51 -25.906 -6.094 1 61.09 55 HIS B O 1
ATOM 1511 N N . ALA B 1 56 ? -2.898 -23.688 -6.547 1 55.12 56 ALA B N 1
ATOM 1512 C CA . ALA B 1 56 ? -3.84 -23.719 -5.43 1 55.12 56 ALA B CA 1
ATOM 1513 C C . ALA B 1 56 ? -5.246 -24.078 -5.91 1 55.12 56 ALA B C 1
ATOM 1515 O O . ALA B 1 56 ? -5.668 -23.641 -6.984 1 55.12 56 ALA B O 1
ATOM 1516 N N . ASP B 1 57 ? -5.73 -25.234 -5.797 1 52.09 57 ASP B N 1
ATOM 1517 C CA . ASP B 1 57 ? -7.023 -25.781 -6.184 1 52.09 57 ASP B CA 1
ATOM 1518 C C . ASP B 1 57 ? -8.164 -24.922 -5.652 1 52.09 57 ASP B C 1
ATOM 1520 O O . ASP B 1 57 ? -9.297 -25 -6.145 1 52.09 57 ASP B O 1
ATOM 1524 N N . LEU B 1 58 ? -8.266 -24.484 -4.406 1 51.03 58 LEU B N 1
ATOM 1525 C CA . LEU B 1 58 ? -9.516 -24.125 -3.758 1 51.03 58 LEU B CA 1
ATOM 1526 C C . LEU B 1 58 ? -9.68 -22.609 -3.732 1 51.03 58 LEU B C 1
ATOM 1528 O O . LEU B 1 58 ? -8.695 -21.859 -3.795 1 51.03 58 LEU B O 1
ATOM 1532 N N . ASP B 1 59 ? -10.883 -22.047 -4.102 1 55.59 59 ASP B N 1
ATOM 1533 C CA . ASP B 1 59 ? -11.609 -20.781 -4.137 1 55.59 59 ASP B CA 1
ATOM 1534 C C . ASP B 1 59 ? -11.172 -19.859 -2.99 1 55.59 59 ASP B C 1
ATOM 1536 O O . ASP B 1 59 ? -11.805 -19.844 -1.935 1 55.59 59 ASP B O 1
ATOM 1540 N N . ASP B 1 60 ? -9.828 -19.766 -2.676 1 76.75 60 ASP B N 1
ATOM 1541 C CA . ASP B 1 60 ? -9.492 -19.109 -1.412 1 76.75 60 ASP B CA 1
ATOM 1542 C C . ASP B 1 60 ? -8.648 -17.859 -1.644 1 76.75 60 ASP B C 1
ATOM 1544 O O . ASP B 1 60 ? -8.453 -17.438 -2.785 1 76.75 60 ASP B O 1
ATOM 1548 N N . THR B 1 61 ? -8.508 -17.047 -0.819 1 84.19 61 THR B N 1
ATOM 1549 C CA . THR B 1 61 ? -7.68 -15.852 -0.769 1 84.19 61 THR B CA 1
ATOM 1550 C C . THR B 1 61 ? -6.238 -16.203 -0.416 1 84.19 61 THR B C 1
ATOM 1552 O O . THR B 1 61 ? -5.957 -17.312 0.033 1 84.19 61 THR B O 1
ATOM 1555 N N . PHE B 1 62 ? -5.406 -15.484 -0.868 1 86.94 62 PHE B N 1
ATOM 1556 C CA . PHE B 1 62 ? -4.02 -15.547 -0.421 1 86.94 62 PHE B CA 1
ATOM 1557 C C . PHE B 1 62 ? -3.541 -14.18 0.061 1 86.94 62 PHE B C 1
ATOM 1559 O O . PHE B 1 62 ? -4.215 -13.172 -0.154 1 86.94 62 PHE B O 1
ATOM 1566 N N . GLU B 1 63 ? -2.439 -14.227 0.769 1 93.06 63 GLU B N 1
ATOM 1567 C CA . GLU B 1 63 ? -1.947 -13 1.376 1 93.06 63 GLU B CA 1
ATOM 1568 C C . GLU B 1 63 ? -0.586 -12.609 0.807 1 93.06 63 GLU B C 1
ATOM 1570 O O . GLU B 1 63 ? 0.278 -13.461 0.608 1 93.06 63 GLU B O 1
ATOM 1575 N N . VAL B 1 64 ? -0.409 -11.359 0.531 1 95.25 64 VAL B N 1
ATOM 1576 C CA . VAL B 1 64 ? 0.878 -10.797 0.135 1 95.25 64 VAL B CA 1
ATOM 1577 C C . VAL B 1 64 ? 1.284 -9.695 1.111 1 95.25 64 VAL B C 1
ATOM 1579 O O . VAL B 1 64 ? 0.483 -8.812 1.433 1 95.25 64 VAL B O 1
ATOM 1582 N N . ARG B 1 65 ? 2.484 -9.766 1.595 1 97.88 65 ARG B N 1
ATOM 1583 C CA . ARG B 1 65 ? 3.07 -8.75 2.457 1 97.88 65 ARG B CA 1
ATOM 1584 C C . ARG B 1 65 ? 4.273 -8.094 1.789 1 97.88 65 ARG B C 1
ATOM 1586 O O . ARG B 1 65 ? 5.191 -8.781 1.332 1 97.88 65 ARG B O 1
ATOM 1593 N N . PHE B 1 66 ? 4.199 -6.836 1.697 1 98.31 66 PHE B N 1
ATOM 1594 C CA . PHE B 1 66 ? 5.301 -6.055 1.15 1 98.31 66 PHE B CA 1
ATOM 1595 C C . PHE B 1 66 ? 5.848 -5.086 2.193 1 98.31 66 PHE B C 1
ATOM 1597 O O . PHE B 1 66 ? 5.082 -4.375 2.852 1 98.31 66 PHE B O 1
ATOM 1604 N N . ARG B 1 67 ? 7.16 -5.098 2.434 1 98.25 67 ARG B N 1
ATOM 1605 C CA . ARG B 1 67 ? 7.844 -4.18 3.338 1 98.25 67 ARG B CA 1
ATOM 1606 C C . ARG B 1 67 ? 8.945 -3.412 2.609 1 98.25 67 ARG B C 1
ATOM 1608 O O . ARG B 1 67 ? 9.711 -3.994 1.836 1 98.25 67 ARG B O 1
ATOM 1615 N N . LEU B 1 68 ? 9 -2.158 2.797 1 97.44 68 LEU B N 1
ATOM 1616 C CA . LEU B 1 68 ? 10.086 -1.302 2.342 1 97.44 68 LEU B CA 1
ATOM 1617 C C . LEU B 1 68 ? 10.648 -0.481 3.494 1 97.44 68 LEU B C 1
ATOM 1619 O O . LEU B 1 68 ? 10 0.443 3.984 1 97.44 68 LEU B O 1
ATOM 1623 N N . ARG B 1 69 ? 11.758 -0.839 3.934 1 94.44 69 ARG B N 1
ATOM 1624 C CA . ARG B 1 69 ? 12.461 -0.17 5.027 1 94.44 69 ARG B CA 1
ATOM 1625 C C . ARG B 1 69 ? 13.812 0.36 4.57 1 94.44 69 ARG B C 1
ATOM 1627 O O . ARG B 1 69 ? 14.766 -0.407 4.406 1 94.44 69 ARG B O 1
ATOM 1634 N N . GLY B 1 70 ? 13.812 1.64 4.438 1 90.69 70 GLY B N 1
ATOM 1635 C CA . GLY B 1 70 ? 15.016 2.18 3.822 1 90.69 70 GLY B CA 1
ATOM 1636 C C . GLY B 1 70 ? 15.297 1.598 2.451 1 90.69 70 GLY B C 1
ATOM 1637 O O . GLY B 1 70 ? 14.461 1.679 1.552 1 90.69 70 GLY B O 1
ATOM 1638 N N . HIS B 1 71 ? 16.453 0.893 2.369 1 94.62 71 HIS B N 1
ATOM 1639 C CA . HIS B 1 71 ? 16.875 0.406 1.059 1 94.62 71 HIS B CA 1
ATOM 1640 C C . HIS B 1 71 ? 16.672 -1.101 0.941 1 94.62 71 HIS B C 1
ATOM 1642 O O . HIS B 1 71 ? 17.375 -1.77 0.186 1 94.62 71 HIS B O 1
ATOM 1648 N N . THR B 1 72 ? 15.836 -1.61 1.727 1 97 72 THR B N 1
ATOM 1649 C CA . THR B 1 72 ? 15.539 -3.037 1.677 1 97 72 THR B CA 1
ATOM 1650 C C . THR B 1 72 ? 14.055 -3.271 1.423 1 97 72 THR B C 1
ATOM 1652 O O . THR B 1 72 ? 13.203 -2.746 2.146 1 97 72 THR B O 1
ATOM 1655 N N . ALA B 1 73 ? 13.766 -4.035 0.402 1 98.06 73 ALA B N 1
ATOM 1656 C CA . ALA B 1 73 ? 12.398 -4.453 0.105 1 98.06 73 ALA B CA 1
ATOM 1657 C C . ALA B 1 73 ? 12.211 -5.945 0.376 1 98.06 73 ALA B C 1
ATOM 1659 O O . ALA B 1 73 ? 13.07 -6.758 0.031 1 98.06 73 ALA B O 1
ATOM 1660 N N . ARG B 1 74 ? 11.133 -6.273 1.004 1 98.19 74 ARG B N 1
ATOM 1661 C CA . ARG B 1 74 ? 10.766 -7.66 1.286 1 98.19 74 ARG B CA 1
ATOM 1662 C C . ARG B 1 74 ? 9.367 -7.977 0.77 1 98.19 74 ARG B C 1
ATOM 1664 O O . ARG B 1 74 ? 8.445 -7.18 0.94 1 98.19 74 ARG B O 1
ATOM 1671 N N . ILE B 1 75 ? 9.211 -9.102 0.139 1 97.44 75 ILE B N 1
ATOM 1672 C CA . ILE B 1 75 ? 7.922 -9.594 -0.341 1 97.44 75 ILE B CA 1
ATOM 1673 C C . ILE B 1 75 ? 7.652 -10.984 0.235 1 97.44 75 ILE B C 1
ATOM 1675 O O . ILE B 1 75 ? 8.508 -11.867 0.159 1 97.44 75 ILE B O 1
ATOM 1679 N N . GLU B 1 76 ? 6.543 -11.148 0.817 1 95.75 76 GLU B N 1
ATOM 1680 C CA . GLU B 1 76 ? 6.082 -12.445 1.305 1 95.75 76 GLU B CA 1
ATOM 1681 C C . GLU B 1 76 ? 4.73 -12.812 0.702 1 95.75 76 GLU B C 1
ATOM 1683 O O . GLU B 1 76 ? 3.812 -11.992 0.679 1 95.75 76 GLU B O 1
ATOM 1688 N N . VAL B 1 77 ? 4.617 -13.945 0.221 1 92.06 77 VAL B N 1
ATOM 1689 C CA . VAL B 1 77 ? 3.357 -14.492 -0.265 1 92.06 77 VAL B CA 1
ATOM 1690 C C . VAL B 1 77 ? 2.996 -15.742 0.532 1 92.06 77 VAL B C 1
ATOM 1692 O O . VAL B 1 77 ? 3.771 -16.703 0.583 1 92.06 77 VAL B O 1
ATOM 1695 N N . VAL B 1 78 ? 1.822 -15.656 1.145 1 87.62 78 VAL B N 1
ATOM 1696 C CA . VAL B 1 78 ? 1.403 -16.703 2.066 1 87.62 78 VAL B CA 1
ATOM 1697 C C . VAL B 1 78 ? 0.122 -17.359 1.557 1 87.62 78 VAL B C 1
ATOM 1699 O O . VAL B 1 78 ? -0.841 -16.672 1.212 1 87.62 78 VAL B O 1
ATOM 1702 N N . ASN B 1 79 ? 0.133 -18.672 1.514 1 79.94 79 ASN B N 1
ATOM 1703 C CA . ASN B 1 79 ? -1.064 -19.453 1.234 1 79.94 79 ASN B CA 1
ATOM 1704 C C . ASN B 1 79 ? -1.263 -20.562 2.268 1 79.94 79 ASN B C 1
ATOM 1706 O O . ASN B 1 79 ? -0.481 -21.516 2.322 1 79.94 79 ASN B O 1
ATOM 1710 N N . GLU B 1 80 ? -2.234 -20.5 3.141 1 71.12 80 GLU B N 1
ATOM 1711 C CA . GLU B 1 80 ? -2.406 -21.406 4.266 1 71.12 80 GLU B CA 1
ATOM 1712 C C . GLU B 1 80 ? -2.916 -22.766 3.803 1 71.12 80 GLU B C 1
ATOM 1714 O O . GLU B 1 80 ? -2.732 -23.781 4.492 1 71.12 80 GLU B O 1
ATOM 1719 N N . ASN B 1 81 ? -3.557 -22.922 2.744 1 63.94 81 ASN B N 1
ATOM 1720 C CA . ASN B 1 81 ? -4.254 -24.172 2.512 1 63.94 81 ASN B CA 1
ATOM 1721 C C . ASN B 1 81 ? -3.703 -24.906 1.293 1 63.94 81 ASN B C 1
ATOM 1723 O O . ASN B 1 81 ? -4.316 -25.859 0.801 1 63.94 81 ASN B O 1
ATOM 1727 N N . THR B 1 82 ? -2.732 -24.5 0.776 1 59.59 82 THR B N 1
ATOM 1728 C CA . THR B 1 82 ? -2.246 -25.234 -0.388 1 59.59 82 THR B CA 1
ATOM 1729 C C . THR B 1 82 ? -0.774 -25.594 -0.218 1 59.59 82 THR B C 1
ATOM 1731 O O . THR B 1 82 ? 0.077 -24.719 -0.063 1 59.59 82 THR B O 1
ATOM 1734 N N . PRO B 1 83 ? -0.588 -26.984 0.055 1 52.81 83 PRO B N 1
ATOM 1735 C CA . PRO B 1 83 ? 0.814 -27.406 0.107 1 52.81 83 PRO B CA 1
ATOM 1736 C C . PRO B 1 83 ? 1.573 -27.094 -1.179 1 52.81 83 PRO B C 1
ATOM 1738 O O . PRO B 1 83 ? 0.988 -27.109 -2.264 1 52.81 83 PRO B O 1
ATOM 1741 N N . PHE B 1 84 ? 2.629 -26.281 -1.079 1 50.94 84 PHE B N 1
ATOM 1742 C CA . PHE B 1 84 ? 3.477 -26.203 -2.262 1 50.94 84 PHE B CA 1
ATOM 1743 C C . PHE B 1 84 ? 3.746 -27.594 -2.83 1 50.94 84 PHE B C 1
ATOM 1745 O O . PHE B 1 84 ? 4.203 -28.484 -2.111 1 50.94 84 PHE B O 1
ATOM 1752 N N . LEU B 1 85 ? 3.023 -28.109 -3.543 1 47.72 85 LEU B N 1
ATOM 1753 C CA . LEU B 1 85 ? 3.695 -29.266 -4.133 1 47.72 85 LEU B CA 1
ATOM 1754 C C . LEU B 1 85 ? 5.184 -28.984 -4.32 1 47.72 85 LEU B C 1
ATOM 1756 O O . LEU B 1 85 ? 5.602 -27.828 -4.363 1 47.72 85 LEU B O 1
ATOM 1760 N N . ASP B 1 86 ? 6.02 -29.984 -4.559 1 46.47 86 ASP B N 1
ATOM 1761 C CA . ASP B 1 86 ? 7.469 -30.109 -4.668 1 46.47 86 ASP B CA 1
ATOM 1762 C C . ASP B 1 86 ? 8.055 -28.953 -5.488 1 46.47 86 ASP B C 1
ATOM 1764 O O . ASP B 1 86 ? 8.203 -29.078 -6.707 1 46.47 86 ASP B O 1
ATOM 1768 N N . LEU B 1 87 ? 7.676 -27.781 -5.113 1 48.28 87 LEU B N 1
ATOM 1769 C CA . LEU B 1 87 ? 8.336 -26.703 -5.859 1 48.28 87 LEU B CA 1
ATOM 1770 C C . LEU B 1 87 ? 9.82 -27.031 -6.059 1 48.28 87 LEU B C 1
ATOM 1772 O O . LEU B 1 87 ? 10.383 -26.719 -7.109 1 48.28 87 LEU B O 1
ATOM 1776 N N . GLU B 1 88 ? 10.406 -27.375 -4.934 1 47.88 88 GLU B N 1
ATOM 1777 C CA . GLU B 1 88 ? 11.773 -27.844 -5.098 1 47.88 88 GLU B CA 1
ATOM 1778 C C . GLU B 1 88 ? 11.844 -28.953 -6.145 1 47.88 88 GLU B C 1
ATOM 1780 O O . GLU B 1 88 ? 12.805 -29.031 -6.918 1 47.88 88 GLU B O 1
ATOM 1785 N N . GLN B 1 89 ? 10.992 -29.828 -5.934 1 46.19 89 GLN B N 1
ATOM 1786 C CA . GLN B 1 89 ? 11.07 -30.922 -6.906 1 46.19 89 GLN B CA 1
ATOM 1787 C C . GLN B 1 89 ? 10.727 -30.422 -8.305 1 46.19 89 GLN B C 1
ATOM 1789 O O . GLN B 1 89 ? 11.305 -30.891 -9.297 1 46.19 89 GLN B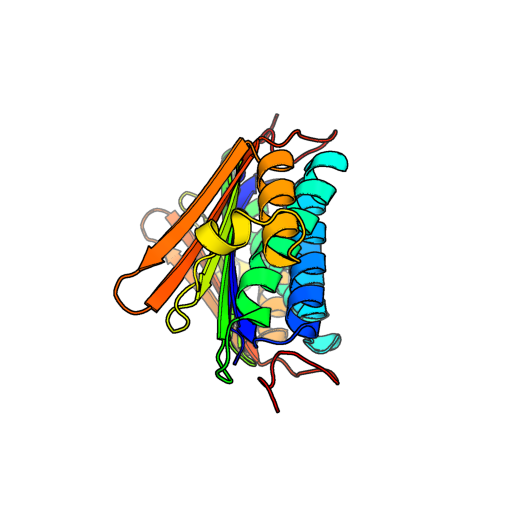 O 1
ATOM 1794 N N . GLN B 1 90 ? 9.766 -29.578 -8.336 1 48.53 90 GLN B N 1
ATOM 1795 C CA . GLN B 1 90 ? 9.477 -29.062 -9.672 1 48.53 90 GLN B CA 1
ATOM 1796 C C . GLN B 1 90 ? 10.547 -28.062 -10.109 1 48.53 90 GLN B C 1
ATOM 1798 O O . GLN B 1 90 ? 10.703 -27.812 -11.305 1 48.53 90 GLN B O 1
ATOM 1803 N N . ALA B 1 91 ? 11.148 -27.406 -9.117 1 51.09 91 ALA B N 1
ATOM 1804 C CA . ALA B 1 91 ? 12.289 -26.531 -9.383 1 51.09 91 ALA B CA 1
ATOM 1805 C C . ALA B 1 91 ? 13.422 -27.281 -10.062 1 51.09 91 ALA B C 1
ATOM 1807 O O . ALA B 1 91 ? 14.312 -26.688 -10.664 1 51.09 91 ALA B O 1
ATOM 1808 N N . THR B 1 92 ? 13.383 -28.516 -9.789 1 47.59 92 THR B N 1
ATOM 1809 C CA . THR B 1 92 ? 14.477 -29.297 -10.352 1 47.59 92 THR B CA 1
ATOM 1810 C C . THR B 1 92 ? 14.32 -29.438 -11.867 1 47.59 92 THR B C 1
ATOM 1812 O O . THR B 1 92 ? 15.273 -29.797 -12.555 1 47.59 92 THR B O 1
ATOM 1815 N N . ASP B 1 93 ? 13.031 -29.203 -12.352 1 48.47 93 ASP B N 1
ATOM 1816 C CA . ASP B 1 93 ? 12.992 -29.188 -13.812 1 48.47 93 ASP B CA 1
ATOM 1817 C C . ASP B 1 93 ? 12.859 -27.781 -14.352 1 48.47 93 ASP B C 1
ATOM 1819 O O . ASP B 1 93 ? 11.758 -27.234 -14.422 1 48.47 93 ASP B O 1
ATOM 1823 N N . PRO B 1 94 ? 13.992 -27.109 -14.539 1 53 94 PRO B N 1
ATOM 1824 C CA . PRO B 1 94 ? 14.023 -25.719 -15.016 1 53 94 PRO B CA 1
ATOM 1825 C C . PRO B 1 94 ? 13.062 -25.469 -16.172 1 53 94 PRO B C 1
ATOM 1827 O O . PRO B 1 94 ? 12.766 -24.328 -16.5 1 53 94 PRO B O 1
ATOM 1830 N N . LEU B 1 95 ? 12.648 -26.547 -16.797 1 49.91 95 LEU B N 1
ATOM 1831 C CA . LEU B 1 95 ? 11.797 -26.422 -17.969 1 49.91 95 LEU B CA 1
ATOM 1832 C C . LEU B 1 95 ? 10.328 -26.328 -17.562 1 49.91 95 LEU B C 1
ATOM 1834 O O . LEU B 1 95 ? 9.46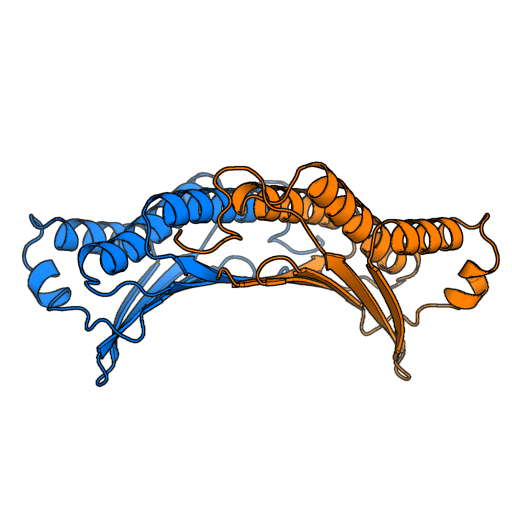9 -26.031 -18.391 1 49.91 95 LEU B O 1
ATOM 1838 N N . SER B 1 96 ? 10.141 -26.547 -16.281 1 55.62 96 SER B N 1
ATOM 1839 C CA . SER B 1 96 ? 8.75 -26.438 -15.852 1 55.62 96 SER B CA 1
ATOM 1840 C C . SER B 1 96 ? 8.391 -25 -15.5 1 55.62 96 SER B C 1
ATOM 1842 O O . SER B 1 96 ? 9.266 -24.203 -15.164 1 55.62 96 SER B O 1
ATOM 1844 N N . GLU B 1 97 ? 7.195 -24.562 -15.844 1 55.25 97 GLU B N 1
ATOM 1845 C CA . GLU B 1 97 ? 6.715 -23.219 -15.539 1 55.25 97 GLU B CA 1
ATOM 1846 C C . GLU B 1 97 ? 7.082 -22.812 -14.117 1 55.25 97 GLU B C 1
ATOM 1848 O O . GLU B 1 97 ? 7.473 -21.672 -13.875 1 55.25 97 GLU B O 1
ATOM 1853 N N . SER B 1 98 ? 7.031 -23.797 -13.227 1 58.03 98 SER B N 1
ATOM 1854 C CA . SER B 1 98 ? 7.332 -23.516 -11.82 1 58.03 98 SER B CA 1
ATOM 1855 C C . SER B 1 98 ? 8.828 -23.344 -11.602 1 58.03 98 SER B C 1
ATOM 1857 O O . SER B 1 98 ? 9.25 -22.5 -10.812 1 58.03 98 SER B O 1
ATOM 1859 N N . GLY B 1 99 ? 9.562 -24.188 -12.398 1 61.34 99 GLY B N 1
ATOM 1860 C CA . GLY B 1 99 ? 11.008 -24.109 -12.289 1 61.34 99 GLY B CA 1
ATOM 1861 C C . GLY B 1 99 ? 11.578 -22.797 -12.789 1 61.34 99 GLY B C 1
ATOM 1862 O O . GLY B 1 99 ? 12.492 -22.234 -12.188 1 61.34 99 GLY B O 1
ATOM 1863 N N . ARG B 1 100 ? 11.008 -22.328 -13.797 1 71.44 100 ARG B N 1
ATOM 1864 C CA . ARG B 1 100 ? 11.445 -21.078 -14.391 1 71.44 100 ARG B CA 1
ATOM 1865 C C . ARG B 1 100 ? 11.172 -19.891 -13.461 1 71.44 100 ARG B C 1
ATOM 1867 O O . ARG B 1 100 ? 12.031 -19.031 -13.273 1 71.44 100 ARG B O 1
ATOM 1874 N N . GLY B 1 101 ? 10.055 -19.953 -12.805 1 77.38 101 GLY B N 1
ATOM 1875 C CA . GLY B 1 101 ? 9.688 -18.859 -11.922 1 77.38 101 GLY B CA 1
ATOM 1876 C C . GLY B 1 101 ? 10.602 -18.734 -10.719 1 77.38 101 GLY B C 1
ATOM 1877 O O . GLY B 1 101 ? 10.992 -17.625 -10.352 1 77.38 101 GLY B O 1
ATOM 1878 N N . LEU B 1 102 ? 11.039 -19.859 -10.211 1 77.56 102 LEU B N 1
ATOM 1879 C CA . LEU B 1 102 ? 11.922 -19.844 -9.055 1 77.56 102 LEU B CA 1
ATOM 1880 C C . LEU B 1 102 ? 13.297 -19.297 -9.422 1 77.56 102 LEU B C 1
ATOM 1882 O O . LEU B 1 102 ? 13.883 -18.531 -8.656 1 77.56 102 LEU B O 1
ATOM 1886 N N . GLN B 1 103 ? 13.789 -19.75 -10.531 1 82.06 103 GLN B N 1
ATOM 1887 C CA . GLN B 1 103 ? 15.086 -19.266 -10.984 1 82.06 103 GLN B CA 1
ATOM 1888 C C . GLN B 1 103 ? 15.055 -17.75 -11.234 1 82.06 103 GLN B C 1
ATOM 1890 O O . GLN B 1 103 ? 16.016 -17.047 -10.93 1 82.06 103 GLN B O 1
ATOM 1895 N N . ILE B 1 104 ? 14.039 -17.328 -11.781 1 86.69 104 ILE B N 1
ATOM 1896 C CA . ILE B 1 104 ? 13.859 -15.906 -12.031 1 86.69 104 ILE B CA 1
ATOM 1897 C C . ILE B 1 104 ? 13.922 -15.141 -10.711 1 86.69 104 ILE B C 1
ATOM 1899 O O . ILE B 1 104 ? 14.648 -14.156 -10.586 1 86.69 104 ILE B O 1
ATOM 1903 N N . MET B 1 105 ? 13.195 -15.641 -9.719 1 88.62 105 MET B N 1
ATOM 1904 C CA . MET B 1 105 ? 13.148 -14.969 -8.422 1 88.62 105 MET B CA 1
ATOM 1905 C C . MET B 1 105 ? 14.531 -14.945 -7.773 1 88.62 105 MET B C 1
ATOM 1907 O O . MET B 1 105 ? 14.93 -13.938 -7.188 1 88.62 105 MET B O 1
ATOM 1911 N N . ARG B 1 106 ? 15.242 -15.969 -7.953 1 88.31 106 ARG B N 1
ATOM 1912 C CA . ARG B 1 106 ? 16.578 -16.047 -7.371 1 88.31 106 ARG B CA 1
ATOM 1913 C C . ARG B 1 106 ? 17.531 -15.055 -8.039 1 88.31 106 ARG B C 1
ATOM 1915 O O . ARG B 1 106 ? 18.453 -14.539 -7.402 1 88.31 106 ARG B O 1
ATOM 1922 N N . HIS B 1 107 ? 17.266 -14.797 -9.266 1 91.56 107 HIS B N 1
ATOM 1923 C CA . HIS B 1 107 ? 18.094 -13.844 -9.992 1 91.56 107 HIS B CA 1
ATOM 1924 C C . HIS B 1 107 ? 17.703 -12.406 -9.656 1 91.56 107 HIS B C 1
ATOM 1926 O O . HIS B 1 107 ? 18.562 -11.516 -9.656 1 91.56 107 HIS B O 1
ATOM 1932 N N . LEU B 1 108 ? 16.5 -12.195 -9.359 1 93.06 108 LEU B N 1
ATOM 1933 C CA . LEU B 1 108 ? 15.961 -10.859 -9.164 1 93.06 108 LEU B CA 1
ATOM 1934 C C . LEU B 1 108 ? 16.188 -10.375 -7.734 1 93.06 108 LEU B C 1
ATOM 1936 O O . LEU B 1 108 ? 16.172 -9.172 -7.469 1 93.06 108 LEU B O 1
ATOM 1940 N N . CYS B 1 109 ? 16.391 -11.328 -6.805 1 95.25 109 CYS B N 1
ATOM 1941 C CA . CYS B 1 109 ? 16.422 -10.969 -5.391 1 95.25 109 CYS B CA 1
ATOM 1942 C C . CYS B 1 109 ? 17.734 -11.398 -4.75 1 95.25 109 CYS B C 1
ATOM 1944 O O . CYS B 1 109 ? 18.422 -12.297 -5.254 1 95.25 109 CYS B O 1
ATOM 1946 N N . ASP B 1 110 ? 18.078 -10.758 -3.666 1 96.5 110 ASP B N 1
ATOM 1947 C CA . ASP B 1 110 ? 19.266 -11.125 -2.896 1 96.5 110 ASP B CA 1
ATOM 1948 C C . ASP B 1 110 ? 19.031 -12.406 -2.102 1 96.5 110 ASP B C 1
ATOM 1950 O O . ASP B 1 110 ? 19.969 -13.172 -1.849 1 96.5 110 ASP B O 1
ATOM 1954 N N . GLU B 1 111 ? 17.812 -12.555 -1.656 1 94.31 111 GLU B N 1
ATOM 1955 C CA . GLU B 1 111 ? 17.391 -13.758 -0.952 1 94.31 111 GLU B CA 1
ATOM 1956 C C . GLU B 1 111 ? 16.016 -14.219 -1.432 1 94.31 111 GLU B C 1
ATOM 1958 O O . GLU B 1 111 ? 15.125 -13.391 -1.673 1 94.31 111 GLU B O 1
ATOM 1963 N N . ALA B 1 112 ? 15.836 -15.484 -1.651 1 90.88 112 ALA B N 1
ATOM 1964 C CA . ALA B 1 112 ? 14.555 -16.109 -1.958 1 90.88 112 ALA B CA 1
ATOM 1965 C C . ALA B 1 112 ? 14.406 -17.438 -1.218 1 90.88 112 ALA B C 1
ATOM 1967 O O . ALA B 1 112 ? 15.242 -18.344 -1.366 1 90.88 112 ALA B O 1
ATOM 1968 N N . ARG B 1 113 ? 13.414 -17.484 -0.414 1 87.69 113 ARG B N 1
ATOM 1969 C CA . ARG B 1 113 ? 13.164 -18.688 0.375 1 87.69 113 ARG B CA 1
ATOM 1970 C C . ARG B 1 113 ? 11.75 -19.203 0.153 1 87.69 113 ARG B C 1
ATOM 1972 O O . ARG B 1 113 ? 10.797 -18.438 0.094 1 87.69 113 ARG B O 1
ATOM 1979 N N . PHE B 1 114 ? 11.633 -20.5 0.074 1 81.19 114 PHE B N 1
ATOM 1980 C CA . PHE B 1 114 ? 10.359 -21.188 -0.079 1 81.19 114 PHE B CA 1
ATOM 1981 C C . PHE B 1 114 ? 10.156 -22.203 1.046 1 81.19 114 PHE B C 1
ATOM 1983 O O . PHE B 1 114 ? 10.984 -23.094 1.247 1 81.19 114 PHE B O 1
ATOM 1990 N N . THR B 1 115 ? 9.18 -21.906 1.778 1 80.44 115 THR B N 1
ATOM 1991 C CA . THR B 1 115 ? 8.938 -22.812 2.902 1 80.44 115 THR B CA 1
ATOM 1992 C C . THR B 1 115 ? 7.52 -23.375 2.852 1 80.44 115 THR B C 1
ATOM 1994 O O . THR B 1 115 ? 6.582 -22.672 2.455 1 80.44 115 THR B O 1
ATOM 1997 N N . THR B 1 116 ? 7.316 -24.641 3.039 1 75.06 116 THR B N 1
ATOM 1998 C CA . THR B 1 116 ? 6.012 -25.281 3.162 1 75.06 116 THR B CA 1
ATOM 1999 C C . THR B 1 116 ? 5.762 -25.734 4.598 1 75.06 116 THR B C 1
ATOM 2001 O O . THR B 1 116 ? 6.668 -26.25 5.258 1 75.06 116 THR B O 1
ATOM 2004 N N . SER B 1 117 ? 4.637 -25.078 5.105 1 66.94 117 SER B N 1
ATOM 2005 C CA . SER B 1 117 ? 4.312 -25.531 6.457 1 66.94 117 SER B CA 1
ATOM 2006 C C . SER B 1 117 ? 3.713 -26.922 6.445 1 66.94 117 SER B C 1
ATOM 2008 O O . SER B 1 117 ? 3.252 -27.406 5.406 1 66.94 117 SER B O 1
ATOM 2010 N N . GLY B 1 118 ? 3.92 -27.625 7.574 1 61.06 118 GLY B N 1
ATOM 2011 C CA . GLY B 1 118 ? 3.385 -28.969 7.746 1 61.06 118 GLY B CA 1
ATOM 2012 C C . GLY B 1 118 ? 1.891 -29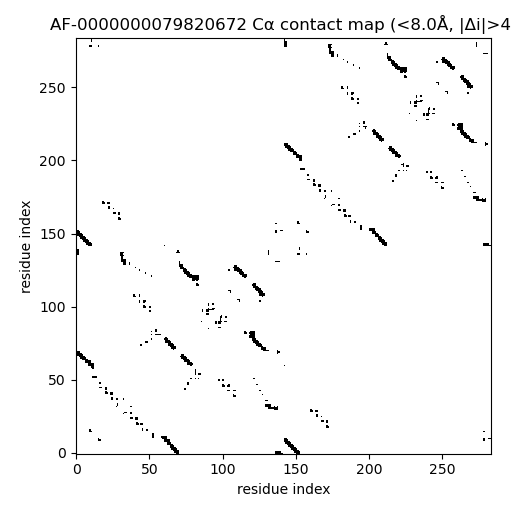.047 7.492 1 61.06 118 GLY B C 1
ATOM 2013 O O . GLY B 1 118 ? 1.387 -30.078 7.047 1 61.06 118 GLY B O 1
ATOM 2014 N N . GLU B 1 119 ? 1.222 -28.062 7.766 1 62.19 119 GLU B N 1
ATOM 2015 C CA . GLU B 1 119 ? -0.229 -28.094 7.605 1 62.19 119 GLU B CA 1
ATOM 2016 C C . GLU B 1 119 ? -0.634 -27.703 6.184 1 62.19 119 GLU B C 1
ATOM 2018 O O . GLU B 1 119 ? -1.821 -27.547 5.891 1 62.19 119 GLU B O 1
ATOM 2023 N N . GLY B 1 120 ? 0.306 -27.656 5.309 1 64.75 120 GLY B N 1
ATOM 2024 C CA . GLY B 1 120 ? 0.014 -27.438 3.902 1 64.75 120 GLY B CA 1
ATOM 2025 C C . GLY B 1 120 ? 0.078 -25.969 3.504 1 64.75 120 GLY B C 1
ATOM 2026 O O . GLY B 1 120 ? -0.479 -25.578 2.477 1 64.75 120 GLY B O 1
ATOM 2027 N N . GLY B 1 121 ? 0.626 -25.125 4.418 1 75 121 GLY B N 1
ATOM 2028 C CA . GLY B 1 121 ? 0.765 -23.719 4.051 1 75 121 GLY B CA 1
ATOM 2029 C C . GLY B 1 121 ? 2.07 -23.422 3.342 1 75 121 GLY B C 1
ATOM 2030 O O . GLY B 1 121 ? 3.047 -24.156 3.482 1 75 121 GLY B O 1
ATOM 2031 N N . THR B 1 122 ? 2.045 -22.578 2.348 1 78.5 122 THR B N 1
ATOM 2032 C CA . THR B 1 122 ? 3.232 -22.172 1.604 1 78.5 122 THR B CA 1
ATOM 2033 C C . THR B 1 122 ? 3.572 -20.719 1.877 1 78.5 122 THR B C 1
ATOM 2035 O O . THR B 1 122 ? 2.676 -19.875 2.014 1 78.5 122 THR B O 1
ATOM 2038 N N . LEU B 1 123 ? 4.887 -20.516 2.047 1 86.62 123 LEU B N 1
ATOM 2039 C CA . LEU B 1 123 ? 5.41 -19.172 2.229 1 86.62 123 LEU B CA 1
ATOM 2040 C C . LEU B 1 123 ? 6.578 -18.906 1.287 1 86.62 123 LEU B C 1
ATOM 2042 O O . LEU B 1 123 ? 7.543 -19.688 1.26 1 86.62 123 LEU B O 1
ATOM 2046 N N . VAL B 1 124 ? 6.43 -17.984 0.464 1 88.56 124 VAL B N 1
ATOM 2047 C CA . VAL B 1 124 ? 7.527 -17.484 -0.361 1 88.56 124 VAL B CA 1
ATOM 2048 C C . VAL B 1 124 ? 8.039 -16.156 0.194 1 88.56 124 VAL B C 1
ATOM 2050 O O . VAL B 1 124 ? 7.262 -15.219 0.381 1 88.56 124 VAL B O 1
ATOM 2053 N N . GLU B 1 125 ? 9.352 -16.094 0.465 1 93.31 125 GLU B N 1
ATOM 2054 C CA . GLU B 1 125 ? 9.977 -14.867 0.978 1 93.31 125 GLU B CA 1
ATOM 2055 C C . GLU B 1 125 ? 11.109 -14.406 0.068 1 93.31 125 GLU B C 1
ATOM 2057 O O . GLU B 1 125 ? 12.031 -15.172 -0.226 1 93.31 125 GLU B O 1
ATOM 2062 N N . MET B 1 126 ? 11.055 -13.156 -0.302 1 95.75 126 MET B N 1
ATOM 2063 C CA . MET B 1 126 ? 12.086 -12.578 -1.152 1 95.75 126 MET B CA 1
ATOM 2064 C C . MET B 1 126 ? 12.57 -11.242 -0.586 1 95.75 126 MET B C 1
ATOM 2066 O O . MET B 1 126 ? 11.773 -10.469 -0.052 1 95.75 126 MET B O 1
ATOM 2070 N N . VAL B 1 127 ? 13.875 -11.047 -0.684 1 97.94 127 VAL B N 1
ATOM 2071 C CA . VAL B 1 127 ? 14.461 -9.789 -0.228 1 97.94 127 VAL B CA 1
ATOM 2072 C C . VAL B 1 127 ? 15.344 -9.203 -1.328 1 97.94 127 VAL B C 1
ATOM 2074 O O . VAL B 1 127 ? 16.094 -9.922 -1.984 1 97.94 127 VAL B O 1
ATOM 2077 N N . ARG B 1 128 ? 15.203 -7.922 -1.526 1 97.94 128 ARG B N 1
ATOM 2078 C CA . ARG B 1 128 ? 16.062 -7.223 -2.482 1 97.94 128 ARG B CA 1
ATOM 2079 C C . ARG B 1 128 ? 16.531 -5.887 -1.923 1 97.94 128 ARG B C 1
ATOM 2081 O O . ARG B 1 128 ? 15.719 -5.102 -1.415 1 97.94 128 ARG B O 1
ATOM 2088 N N . ARG B 1 129 ? 17.859 -5.664 -2.029 1 98.12 129 ARG B N 1
ATOM 2089 C CA . ARG B 1 129 ? 18.375 -4.312 -1.801 1 98.12 129 ARG B CA 1
ATOM 2090 C C . ARG B 1 129 ? 18.047 -3.4 -2.979 1 98.12 129 ARG B C 1
ATOM 2092 O O . ARG B 1 129 ? 18.203 -3.791 -4.137 1 98.12 129 ARG B O 1
ATOM 2099 N N . VAL B 1 130 ? 17.531 -2.242 -2.631 1 98 130 VAL B N 1
ATOM 2100 C CA . VAL B 1 130 ? 17.078 -1.355 -3.699 1 98 130 VAL B CA 1
ATOM 2101 C C . VAL B 1 130 ? 17.859 -0.04 -3.637 1 98 130 VAL B C 1
ATOM 2103 O O . VAL B 1 130 ? 18.344 0.352 -2.572 1 98 130 VAL B O 1
ATOM 2106 N N . GLN B 1 131 ? 17.938 0.57 -4.758 1 96.81 131 GLN B N 1
ATOM 2107 C CA . GLN B 1 131 ? 18.594 1.875 -4.855 1 96.81 131 GLN B CA 1
ATOM 2108 C C . GLN B 1 131 ? 17.562 2.996 -4.918 1 96.81 131 GLN B C 1
ATOM 2110 O O . GLN B 1 131 ? 16.406 2.771 -5.32 1 96.81 131 GLN B O 1
ATOM 2115 N N . ALA B 1 132 ? 18.016 4.133 -4.457 1 95.69 132 ALA B N 1
ATOM 2116 C CA . ALA B 1 132 ? 17.156 5.316 -4.484 1 95.69 132 ALA B CA 1
ATOM 2117 C C . ALA B 1 132 ? 17.359 6.117 -5.766 1 95.69 132 ALA B C 1
ATOM 2119 O O . ALA B 1 132 ? 18.469 6.16 -6.309 1 95.69 132 ALA B O 1
ATOM 2120 N N . THR B 1 133 ? 16.25 6.699 -6.297 1 94.56 133 THR B N 1
ATOM 2121 C CA . THR B 1 133 ? 16.359 7.719 -7.332 1 94.56 133 THR B CA 1
ATOM 2122 C C . THR B 1 133 ? 16.594 9.094 -6.715 1 94.56 133 THR B C 1
ATOM 2124 O O . THR B 1 133 ? 16.562 9.242 -5.492 1 94.56 133 THR B O 1
ATOM 2127 N N . GLU B 1 134 ? 16.891 10.016 -7.578 1 87.38 134 GLU B N 1
ATOM 2128 C CA . GLU B 1 134 ? 17.016 11.383 -7.066 1 87.38 134 GLU B CA 1
ATOM 2129 C C . GLU B 1 134 ? 15.703 11.859 -6.457 1 87.38 134 GLU B C 1
ATOM 2131 O O . GLU B 1 134 ? 14.633 11.688 -7.051 1 87.38 134 GLU B O 1
ATOM 2136 N N . GLY B 1 135 ? 15.781 12.453 -5.246 1 85.25 135 GLY B N 1
ATOM 2137 C CA . GLY B 1 135 ? 14.594 12.953 -4.574 1 85.25 135 GLY B CA 1
ATOM 2138 C C . GLY B 1 135 ? 13.812 11.875 -3.854 1 85.25 135 GLY B C 1
ATOM 2139 O O . GLY B 1 135 ? 12.672 12.094 -3.449 1 85.25 135 GLY B O 1
ATOM 2140 N N . SER B 1 136 ? 14.492 10.766 -3.754 1 91.25 136 SER B N 1
ATOM 2141 C CA . SER B 1 136 ? 13.852 9.617 -3.129 1 91.25 136 SER B CA 1
ATOM 2142 C C . SER B 1 136 ? 13.555 9.875 -1.655 1 91.25 136 SER B C 1
ATOM 2144 O O . SER B 1 136 ? 14.273 10.633 -1 1 91.25 136 SER B O 1
ATOM 2146 N N . LEU B 1 137 ? 12.469 9.289 -1.201 1 89.88 137 LEU B N 1
ATOM 2147 C CA . LEU B 1 137 ? 12.133 9.359 0.217 1 89.88 137 LEU B CA 1
ATOM 2148 C C . LEU B 1 137 ? 12.906 8.312 1.009 1 89.88 137 LEU B C 1
ATOM 2150 O O . LEU B 1 137 ? 12.875 8.305 2.24 1 89.88 137 LEU B O 1
ATOM 2154 N N . LEU B 1 138 ? 13.625 7.508 0.284 1 88.38 138 LEU B N 1
ATOM 2155 C CA . LEU B 1 138 ? 14.336 6.414 0.943 1 88.38 138 LEU B CA 1
ATOM 2156 C C . LEU B 1 138 ? 15.453 6.949 1.83 1 88.38 138 LEU B C 1
ATOM 2158 O O . LEU B 1 138 ? 15.836 6.305 2.811 1 88.38 138 LEU B O 1
ATOM 2162 N N . ASP B 1 139 ? 16.047 8.031 1.406 1 76.25 139 ASP B N 1
ATOM 2163 C CA . ASP B 1 139 ? 17.25 8.547 2.049 1 76.25 139 ASP B CA 1
ATOM 2164 C C . ASP B 1 139 ? 16.906 9.383 3.283 1 76.25 139 ASP B C 1
ATOM 2166 O O . ASP B 1 139 ? 17.781 9.711 4.082 1 76.25 139 ASP B O 1
ATOM 2170 N N . GLY B 1 140 ? 15.664 9.336 3.77 1 62.84 140 GLY B N 1
ATOM 2171 C CA . GLY B 1 140 ? 15.289 10.188 4.887 1 62.84 140 GLY B CA 1
ATOM 2172 C C . GLY B 1 140 ? 15.461 11.664 4.594 1 62.84 140 GLY B C 1
ATOM 2173 O O . GLY B 1 140 ? 15.812 12.047 3.473 1 62.84 140 GLY B O 1
ATOM 2174 N N . PRO B 1 141 ? 14.953 12.523 5.508 1 56.59 141 PRO B N 1
ATOM 2175 C CA . PRO B 1 141 ? 15.172 13.961 5.32 1 56.59 141 PRO B CA 1
ATOM 2176 C C . PRO B 1 141 ? 16.656 14.328 5.25 1 56.59 141 PRO B C 1
ATOM 2178 O O . PRO B 1 141 ? 17.484 13.688 5.902 1 56.59 141 PRO B O 1
ATOM 2181 N N . GLY B 1 142 ? 17.234 14.492 3.945 1 46.84 142 GLY B N 1
ATOM 2182 C CA . GLY B 1 142 ? 18.547 15.102 3.969 1 46.84 142 GLY B CA 1
ATOM 2183 C C . GLY B 1 142 ? 18.641 16.281 4.91 1 46.84 142 GLY B C 1
ATOM 2184 O O . GLY B 1 142 ? 17.625 16.875 5.277 1 46.84 142 GLY B O 1
#

Sequence (284 aa):
MIDIALDVQLPRQLRAVGHLRRTVRSLCVEMGVAPDDVDALVLATSEACNNIILHADLDDTFEVRFRLRGHTARIEVVNENTPFLDLEQQATDPLSESGRGLQIMRHLCDEARFTTSGEGGTLVEMVRRVQATEGSLLDGPGMIDIALDVQLPRQLRAVGHLRRTVRSLCVEMGVAPDDVDALVLATSEACNNIILHADLDDTFEVRFRLRGHTARIEVVNENTPFLDLEQQATDPLSESGRGLQIMRHLCDEARFTTSGEGGTLVEMVRRVQATEGSLLDGPG

Radius of gyration: 20.27 Å; Cα contacts (8 Å, |Δi|>4): 614; chains: 2; bounding box: 38×62×45 Å

Solvent-accessible surface area (backbone atoms only — not comparable to full-atom values): 14149 Å² total; per-residue (Å²): 100,27,37,36,38,37,37,37,35,36,54,72,42,72,67,48,51,53,34,48,37,53,35,53,37,47,44,37,51,54,40,17,43,25,68,71,49,37,52,36,52,34,50,41,50,49,41,57,49,48,61,49,51,79,62,38,81,75,94,50,63,35,34,38,38,38,38,38,48,44,52,36,36,38,42,35,40,41,32,69,79,34,50,59,61,59,50,71,61,38,39,67,37,59,86,35,76,64,8,41,40,52,53,48,36,50,71,58,24,80,39,65,47,77,47,64,46,94,81,18,18,24,36,40,40,36,31,30,79,45,50,67,36,92,88,24,48,35,74,27,79,124,100,28,37,38,39,37,37,37,34,36,55,70,42,71,69,49,51,53,33,49,38,54,37,53,37,48,45,37,52,55,40,17,42,24,68,69,48,38,53,34,51,32,50,40,50,50,41,56,50,47,60,50,49,77,62,39,83,70,100,42,63,36,36,39,38,37,36,37,48,45,51,37,36,37,42,35,40,40,31,68,80,33,50,59,60,58,50,70,62,40,39,68,37,59,84,35,77,65,9,41,38,52,54,49,35,49,70,59,24,80,39,65,46,79,46,63,45,93,80,18,18,23,37,39,40,36,31,32,78,44,49,67,36,92,87,24,48,35,74,26,81,124

InterPro domains:
  IPR003594 Histidine kinase/HSP90-like ATPase domain [PF13581] (11-127)
  IPR036890 Histidine kinase/HSP90-like ATPase superfamily [G3DSA:3.30.565.10] (4-137)
  IPR036890 Histidine kinase/HSP90-like ATPase superfamily [SSF55874] (26-126)
  IPR050267 Bacterial Anti-sigma-factor Serine-Protein Kinases [PTHR35526] (6-132)